Protein 3SI5 (pdb70)

B-factor: mean 24.77, std 11.62, range [2.0, 83.89]

Sequence (332 aa):
TGSQQKRAFEYEIRFYTGNDPLDVWDRYISWTEQNYPQGGKESNMSTLLERAVEALQGEKRYYSDPRFLNLWLKLGRLCNEPLDMYSYLHNQGIGVSLAQFYISWAEEYEARENFRRKADAIFQQEGIQQQKAEPLERLQSQHRQFQARVSRQTLGSQQKRRAFEYEIRFYTGNNDPLDVWDRYISWTEQNYPQGGKESNMSTLLERAVEALQGEKRYYSDPRFLNLWLKLGRLCNNEPLDMYSYLHNQGIGVSLAQFYISWAEEYEARENFRKADAIFQEGIQQKAEPLERLQSQHRQFQARVSRQSSENKIDFNDFIKRLKTGKIDFNDFIKRLKT

CATH classification: 1.25.40.430

Solvent-accessible surface area: 18734 Å² total; per-residue (Å²): 131,30,62,116,74,44,128,52,15,62,123,52,49,174,118,67,136,37,128,40,49,0,43,2,13,38,90,9,2,38,31,1,64,138,74,42,98,164,40,42,99,98,6,72,33,44,78,5,0,31,83,0,0,63,61,5,78,51,73,157,143,5,30,68,29,87,61,0,3,42,1,4,25,58,0,0,69,63,2,70,46,22,28,50,0,17,46,47,0,65,119,82,28,3,0,39,44,22,0,69,0,1,19,21,15,1,95,28,25,25,38,18,59,3,19,143,90,0,43,57,14,5,87,55,0,36,154,109,142,0,108,82,49,108,97,0,59,45,56,15,124,102,5,88,41,78,25,72,173,104,100,211,57,80,132,94,70,117,59,26,52,127,59,40,188,134,65,136,38,134,38,49,0,44,2,12,32,87,10,2,40,28,2,73,134,71,67,130,171,33,60,103,82,4,99,23,42,73,8,0,48,82,0,1,89,56,4,86,56,69,159,146,8,28,69,28,92,69,2,6,57,0,9,23,31,0,1,192,63,13,129,31,23,23,12,0,18,20,58,0,68,114,79,27,4,0,43,48,29,1,82,0,1,14,23,22,0,87,39,33,25,82,81,62,13,20,132,103,0,33,56,13,3,96,55,0,39,129,86,143,0,105,75,35,143,123,0,64,39,34,16,138,87,3,81,67,115,32,84,156,40,97,25,83,150,106,21,75,7,81,80,7,15,136,102,13,164,125,87,140,23,85,8,42,88,22,35,149,76,36,87,130

Radius of gyration: 24.95 Å; Cα contacts (8 Å, |Δi|>4): 321; chains: 4; bounding box: 70×51×62 Å

Nearest PDB structures (foldseek):
  3si5-assembly2_B  TM=9.681E-01  e=1.473E-19  Homo sapiens
  2wvi-assembly1_A  TM=9.471E-01  e=4.265E-18  Homo sapiens
  5lcw-assembly1_S  TM=9.228E-01  e=3.000E-17  Homo sapiens
  6tlj-assembly1_S  TM=9.282E-01  e=4.179E-16  Homo sapiens
  4aez-assembly1_C  TM=9.012E-01  e=5.215E-09  Schizosaccharomyces pombe

Structure (mmCIF, N/CA/C/O backbone):
data_3SI5
#
_entry.id   3SI5
#
_cell.length_a   124.398
_cell.length_b   40.143
_cell.length_c   75.391
_cell.angle_alpha   90.00
_cell.angle_beta   91.38
_cell.angle_gamma   90.00
#
_symmetry.space_group_name_H-M   'C 1 2 1'
#
loop_
_entity.id
_entity.type
_entity.pdbx_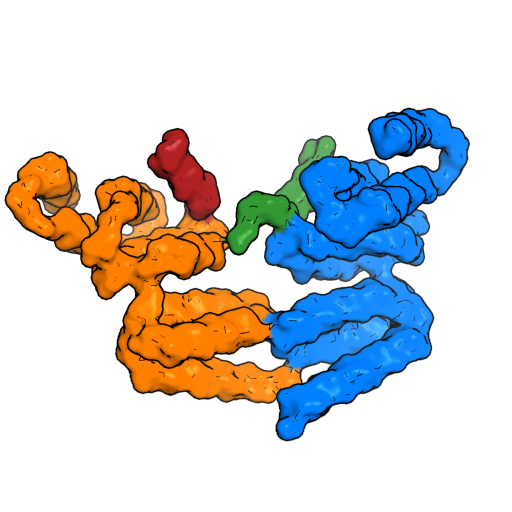description
1 polymer 'Mitotic checkpoint serine/threonine-protein kinase BUB1 beta'
2 polymer 'Protein CASC5'
3 water water
#
loop_
_atom_site.group_PDB
_atom_site.id
_atom_site.type_symbol
_atom_site.label_atom_id
_atom_site.label_alt_id
_atom_site.label_comp_id
_atom_site.label_asym_id
_atom_site.label_entity_id
_atom_site.label_seq_id
_atom_site.pdbx_PDB_ins_code
_atom_site.Cartn_x
_atom_site.Cartn_y
_atom_site.Cartn_z
_atom_site.occupancy
_atom_site.B_iso_or_equiv
_atom_site.auth_seq_id
_atom_site.auth_comp_id
_atom_site.auth_asym_id
_atom_site.auth_atom_id
_atom_site.pdbx_PDB_model_num
ATOM 1 N N . THR A 1 10 ? 6.603 -21.266 14.011 1.00 36.58 54 THR A N 1
ATOM 2 C CA . THR A 1 10 ? 6.305 -21.387 15.472 1.00 36.79 54 THR A CA 1
ATOM 3 C C . THR A 1 10 ? 6.883 -20.176 16.198 1.00 36.18 54 THR A C 1
ATOM 4 O O . THR A 1 10 ? 6.170 -19.498 16.959 1.00 36.26 54 THR A O 1
ATOM 8 N N . GLY A 1 11 ? 8.180 -19.928 15.973 1.00 35.51 55 GLY A N 1
ATOM 9 C CA . GLY A 1 11 ? 8.802 -18.632 16.256 1.00 33.83 55 GLY A CA 1
ATOM 10 C C . GLY A 1 11 ? 8.116 -17.611 15.358 1.00 32.46 55 GLY A C 1
ATOM 11 O O . GLY A 1 11 ? 7.612 -16.589 15.833 1.00 32.50 55 GLY A O 1
ATOM 12 N N . SER A 1 12 ? 8.104 -17.918 14.063 1.00 30.57 56 SER A N 1
ATOM 13 C CA . SER A 1 12 ? 7.416 -17.127 13.050 1.00 29.18 56 SER A CA 1
ATOM 14 C C . SER A 1 12 ? 5.967 -16.850 13.467 1.00 27.79 56 SER A C 1
ATOM 15 O O . SER A 1 12 ? 5.504 -15.721 13.375 1.00 26.69 56 SER A O 1
ATOM 17 N N . GLN A 1 13 ? 5.281 -17.884 13.953 1.00 26.92 57 GLN A N 1
ATOM 18 C CA . GLN A 1 13 ? 3.857 -17.799 14.289 1.00 26.79 57 GLN A CA 1
ATOM 19 C C . GLN A 1 13 ? 3.600 -16.913 15.509 1.00 25.43 57 GLN A C 1
ATOM 20 O O . GLN A 1 13 ? 2.663 -16.132 15.524 1.00 25.06 57 GLN A O 1
ATOM 26 N N . GLN A 1 14 ? 4.451 -17.032 16.516 1.00 24.31 58 GLN A N 1
ATOM 27 C CA . GLN A 1 14 ? 4.317 -16.214 17.700 1.00 24.07 58 GLN A CA 1
ATOM 28 C C . GLN A 1 14 ? 4.604 -14.749 17.382 1.00 22.16 58 GLN A C 1
ATOM 29 O O . GLN A 1 14 ? 3.896 -13.876 17.861 1.00 21.47 58 GLN A O 1
ATOM 35 N N . LYS A 1 15 ? 5.632 -14.485 16.580 1.00 20.76 59 LYS A N 1
ATOM 36 C CA . LYS A 1 15 ? 5.925 -13.112 16.192 1.00 19.52 59 LYS A CA 1
ATOM 37 C C . LYS A 1 15 ? 4.753 -12.495 15.447 1.00 18.72 59 LYS A C 1
ATOM 38 O O . LYS A 1 15 ? 4.368 -11.368 15.753 1.00 17.68 59 LYS A O 1
ATOM 44 N N . ARG A 1 16 ? 4.178 -13.240 14.491 1.00 17.22 60 ARG A N 1
ATOM 45 C CA . ARG A 1 16 ? 3.033 -12.750 13.743 1.00 16.52 60 ARG A CA 1
ATOM 46 C C . ARG A 1 16 ? 1.852 -12.439 14.672 1.00 16.12 60 ARG A C 1
ATOM 47 O O . ARG A 1 16 ? 1.157 -11.426 14.472 1.00 14.99 60 ARG A O 1
ATOM 55 N N . ALA A 1 17 ? 1.634 -13.311 15.666 1.00 15.24 61 ALA A N 1
ATOM 56 C CA . ALA A 1 17 ? 0.549 -13.146 16.645 1.00 15.51 61 ALA A CA 1
ATOM 57 C C . ALA A 1 17 ? 0.698 -11.851 17.436 1.00 15.12 61 ALA A C 1
ATOM 58 O O . ALA A 1 17 ? -0.266 -11.124 17.649 1.00 15.24 61 ALA A O 1
ATOM 60 N N . PHE A 1 18 ? 1.918 -11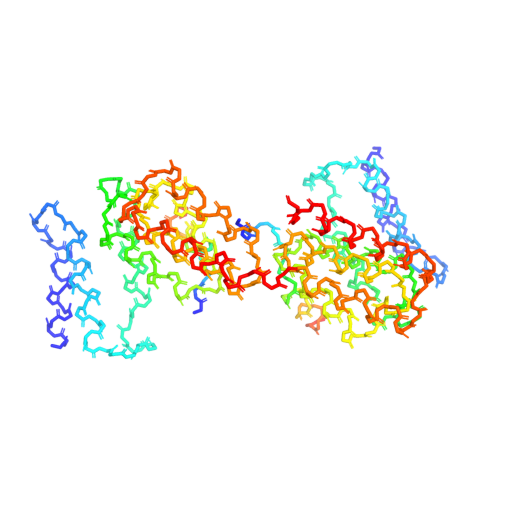.576 17.875 1.00 14.97 62 PHE A N 1
ATOM 61 C CA . PHE A 1 18 ? 2.225 -10.319 18.534 1.00 14.93 62 PHE A CA 1
ATOM 62 C C . PHE A 1 18 ? 1.991 -9.107 17.626 1.00 14.55 62 PHE A C 1
ATOM 63 O O . PHE A 1 18 ? 1.439 -8.073 18.070 1.00 14.52 62 PHE A O 1
ATOM 71 N N . GLU A 1 19 ? 2.398 -9.233 16.366 1.00 14.48 63 GLU A N 1
ATOM 72 C CA . GLU A 1 19 ? 2.248 -8.101 15.441 1.00 14.36 63 GLU A CA 1
ATOM 73 C C . GLU A 1 19 ? 0.788 -7.751 15.210 1.00 14.42 63 GLU A C 1
ATOM 74 O O . GLU A 1 19 ? 0.423 -6.574 15.203 1.00 14.38 63 GLU A O 1
ATOM 80 N N . TYR A 1 20 ? -0.029 -8.781 15.017 1.00 14.54 64 TYR A N 1
ATOM 81 C CA . TYR A 1 20 ? -1.484 -8.632 14.935 1.00 14.65 64 TYR A CA 1
ATOM 82 C C . TYR A 1 20 ? -2.077 -8.094 16.248 1.00 14.87 64 TYR A C 1
ATOM 83 O O . TYR A 1 20 ? -2.981 -7.259 16.219 1.00 14.82 64 TYR A O 1
ATOM 92 N N . GLU A 1 21 ? -1.571 -8.561 17.394 1.00 14.82 65 GLU A N 1
ATOM 93 C CA . GLU A 1 21 ? -2.078 -8.041 18.666 1.00 15.28 65 GLU A CA 1
ATOM 94 C C . GLU A 1 21 ? -1.808 -6.546 18.830 1.00 14.92 65 GLU A C 1
ATOM 95 O O . GLU A 1 21 ? -2.662 -5.814 19.309 1.00 14.96 65 GLU A O 1
ATOM 101 N N . ILE A 1 22 ? -0.632 -6.084 18.417 1.00 14.98 66 ILE A N 1
ATOM 102 C CA . ILE A 1 22 ? -0.351 -4.656 18.454 1.00 15.92 66 ILE A CA 1
ATOM 103 C C . ILE A 1 22 ? -1.465 -3.868 17.721 1.00 16.41 66 ILE A C 1
ATOM 104 O O . ILE A 1 22 ? -1.965 -2.861 18.235 1.00 15.85 66 ILE A O 1
ATOM 109 N N . ARG A 1 23 ? -1.864 -4.373 16.553 1.00 16.62 67 ARG A N 1
ATOM 110 C CA . ARG A 1 23 ? -2.893 -3.739 15.740 1.00 17.09 67 ARG A CA 1
ATOM 111 C C . ARG A 1 23 ? -4.309 -3.865 16.320 1.00 17.22 67 ARG A C 1
ATOM 112 O O . ARG A 1 23 ? -5.054 -2.891 16.365 1.00 16.78 67 ARG A O 1
ATOM 120 N N . PHE A 1 24 ? -4.681 -5.071 16.744 1.00 17.10 68 PHE A N 1
ATOM 121 C CA . PHE A 1 24 ? -6.072 -5.322 17.104 1.00 17.46 68 PHE A CA 1
ATOM 122 C C . PHE A 1 24 ? -6.395 -5.192 18.607 1.00 18.09 68 PHE A C 1
ATOM 123 O O . PHE A 1 24 ? -7.559 -5.289 18.996 1.00 18.00 68 PHE A O 1
ATOM 131 N N . TYR A 1 25 ? -5.377 -4.998 19.448 1.00 18.20 69 TYR A N 1
ATOM 132 C CA . TYR A 1 25 ? -5.586 -4.851 20.912 1.00 19.35 69 TYR A CA 1
ATOM 133 C C . TYR A 1 25 ? -6.792 -3.936 21.256 1.00 19.81 69 TYR A C 1
ATOM 134 O O . TYR A 1 25 ? -6.897 -2.831 20.739 1.00 19.71 69 TYR A O 1
ATOM 143 N N . THR A 1 26 ? -7.687 -4.417 22.121 1.00 20.93 70 THR A N 1
ATOM 144 C CA . THR A 1 26 ? -8.953 -3.741 22.435 1.00 22.39 70 THR A CA 1
ATOM 145 C C . THR A 1 26 ? -8.943 -3.140 23.850 1.00 22.96 70 THR A C 1
ATOM 146 O O . THR A 1 26 ? -9.851 -2.396 24.216 1.00 23.41 70 THR A O 1
ATOM 150 N N . GLY A 1 27 ? -7.919 -3.474 24.637 1.00 22.93 71 GLY A N 1
ATOM 151 C CA . GLY A 1 27 ? -7.795 -2.977 26.005 1.00 23.29 71 GLY A CA 1
ATOM 152 C C . GLY A 1 27 ? -7.284 -1.554 26.088 1.00 23.25 71 GLY A C 1
ATOM 153 O O . GLY A 1 27 ? -7.212 -0.858 25.085 1.00 23.04 71 GLY A O 1
ATOM 154 N N . ASN A 1 28 ? -6.891 -1.145 27.294 1.00 23.43 72 ASN A N 1
ATOM 155 C CA . ASN A 1 28 ? -6.519 0.228 27.582 1.00 23.39 72 ASN A CA 1
ATOM 156 C C . ASN A 1 28 ? -5.092 0.352 28.123 1.00 22.99 72 ASN A C 1
ATOM 157 O O . ASN A 1 28 ? -4.668 1.436 28.553 1.00 22.80 72 ASN A O 1
ATOM 162 N N . ASP A 1 29 ? -4.368 -0.770 28.094 1.00 21.94 73 ASP A N 1
ATOM 163 C CA . ASP A 1 29 ? -2.977 -0.845 28.544 1.00 20.25 73 ASP A CA 1
ATOM 164 C C . ASP A 1 29 ? -2.059 -1.378 27.409 1.00 18.67 73 ASP A C 1
ATOM 165 O O . ASP A 1 29 ? -1.555 -2.503 27.496 1.00 17.68 73 ASP A O 1
ATOM 170 N N . PRO A 1 30 ? -1.833 -0.577 26.345 1.00 17.73 74 PRO A N 1
ATOM 171 C CA . PRO A 1 30 ? -1.031 -1.109 25.214 1.00 18.07 74 PRO A CA 1
ATOM 172 C C . PRO A 1 30 ? 0.400 -1.554 25.576 1.00 17.11 74 PRO A C 1
ATOM 173 O O . PRO A 1 30 ? 0.980 -2.374 24.874 1.00 17.26 74 PRO A O 1
ATOM 177 N N . LEU A 1 31 ? 0.939 -1.035 26.676 1.00 16.37 75 LEU A N 1
ATOM 178 C CA . LEU A 1 31 ? 2.262 -1.427 27.157 1.00 15.73 75 LEU A CA 1
ATOM 179 C C . LEU A 1 31 ? 2.334 -2.930 27.425 1.00 15.74 75 LEU A C 1
ATOM 180 O O . LEU A 1 31 ? 3.388 -3.542 27.280 1.00 14.96 75 LEU A O 1
ATOM 185 N N . ASP A 1 32 ? 1.193 -3.520 27.779 1.00 15.50 76 ASP A N 1
ATOM 186 C CA . ASP A 1 32 ? 1.118 -4.938 28.054 1.00 15.61 76 ASP A CA 1
ATOM 187 C C . ASP A 1 32 ? 1.530 -5.764 26.848 1.00 15.15 76 ASP A C 1
ATOM 188 O O . ASP A 1 32 ? 2.318 -6.696 26.981 1.00 15.05 76 ASP A O 1
ATOM 193 N N . VAL A 1 33 ? 1.035 -5.391 25.669 1.00 15.01 77 VAL A N 1
ATOM 194 C CA . VAL A 1 33 ? 1.380 -6.112 24.422 1.00 14.87 77 VAL A CA 1
ATOM 195 C C . VAL A 1 33 ? 2.875 -6.054 24.130 1.00 15.48 77 VAL A C 1
ATOM 196 O O . VAL A 1 33 ? 3.517 -7.073 23.819 1.00 15.61 77 VAL A O 1
ATOM 200 N N . TRP A 1 34 ? 3.428 -4.850 24.230 1.00 15.90 78 TRP A N 1
ATOM 201 C CA . TRP A 1 34 ? 4.845 -4.628 23.980 1.00 15.87 78 TRP A CA 1
ATOM 202 C C . TRP A 1 34 ? 5.695 -5.368 25.025 1.00 15.95 78 TRP A C 1
ATOM 203 O O . TRP A 1 34 ? 6.677 -6.029 24.685 1.00 15.22 78 TRP A O 1
ATOM 214 N N . ASP A 1 35 ? 5.300 -5.239 26.287 1.00 16.23 79 ASP A N 1
ATOM 215 C CA . ASP A 1 35 ? 5.988 -5.890 27.393 1.00 17.53 79 ASP A CA 1
ATOM 216 C C . ASP A 1 35 ? 6.040 -7.421 27.232 1.00 17.78 79 ASP A C 1
ATOM 217 O O . ASP A 1 35 ? 7.086 -8.025 27.457 1.00 18.56 79 ASP A O 1
ATOM 222 N N . ARG A 1 36 ? 4.934 -8.037 26.810 1.00 18.21 80 ARG A N 1
ATOM 223 C CA . ARG A 1 36 ? 4.907 -9.483 26.559 1.00 18.80 80 ARG A CA 1
ATOM 224 C C . ARG A 1 36 ? 5.706 -9.893 25.315 1.00 18.78 80 ARG A C 1
ATOM 225 O O . ARG A 1 36 ? 6.318 -10.961 25.279 1.00 18.90 80 ARG A O 1
ATOM 233 N N . TYR A 1 37 ? 5.675 -9.039 24.293 1.00 17.67 81 TYR A N 1
ATOM 234 C CA . TYR A 1 37 ? 6.390 -9.256 23.053 1.00 17.34 81 TYR A CA 1
ATOM 235 C C . TYR A 1 37 ? 7.892 -9.154 23.345 1.00 17.62 81 TYR A C 1
ATOM 236 O O . TYR A 1 37 ? 8.673 -9.999 22.913 1.00 17.06 81 TYR A O 1
ATOM 245 N N . ILE A 1 38 ? 8.287 -8.151 24.127 1.00 18.31 82 ILE A N 1
ATOM 246 C CA . ILE A 1 38 ? 9.710 -8.000 24.466 1.00 19.37 82 ILE A CA 1
ATOM 247 C C . ILE A 1 38 ? 10.228 -9.168 25.306 1.00 20.43 82 ILE A C 1
ATOM 248 O O . ILE A 1 38 ? 11.333 -9.645 25.074 1.00 20.38 82 ILE A O 1
ATOM 253 N N . SER A 1 39 ? 9.431 -9.627 26.270 1.00 22.42 83 SER A N 1
ATOM 254 C CA . SER A 1 39 ? 9.881 -10.684 27.172 1.00 24.29 83 SER A CA 1
ATOM 255 C C . SER A 1 39 ? 9.866 -12.060 26.523 1.00 25.19 83 SER A C 1
ATOM 256 O O . SER A 1 39 ? 10.724 -12.891 26.836 1.00 26.19 83 SER A O 1
ATOM 259 N N . TRP A 1 40 ? 8.916 -12.300 25.615 1.00 25.46 84 TRP A N 1
ATOM 260 C CA . TRP A 1 40 ? 8.954 -13.491 24.763 1.00 25.69 84 TRP A CA 1
ATOM 261 C C . TRP A 1 40 ? 10.223 -13.486 23.912 1.00 26.50 84 TRP A C 1
ATOM 262 O O . TRP A 1 40 ? 10.842 -14.526 23.690 1.00 27.00 84 TRP A O 1
ATOM 273 N N . THR A 1 41 ? 10.595 -12.309 23.423 1.00 26.69 85 THR A N 1
ATOM 274 C CA . THR A 1 41 ? 11.759 -12.171 22.579 1.00 27.51 85 THR A CA 1
ATOM 275 C C . THR A 1 41 ? 13.065 -12.464 23.333 1.00 28.63 85 THR A C 1
ATOM 276 O O . THR A 1 41 ? 13.976 -13.076 22.788 1.00 28.12 85 THR A O 1
ATOM 280 N N . GLU A 1 42 ? 13.173 -12.030 24.579 1.00 30.77 86 GLU A N 1
ATOM 281 C CA . GLU A 1 42 ? 14.374 -12.369 25.338 1.00 33.08 86 GLU A CA 1
ATOM 282 C C . GLU A 1 42 ? 14.323 -13.814 25.847 1.00 34.15 86 GLU A C 1
ATOM 283 O O . GLU A 1 42 ? 15.350 -14.488 25.897 1.00 34.87 86 GLU A O 1
ATOM 289 N N . GLN A 1 43 ? 13.129 -14.310 26.172 1.00 35.16 87 GLN A N 1
ATOM 290 C CA . GLN A 1 43 ? 12.957 -15.734 26.489 1.00 36.20 87 GLN A CA 1
ATOM 291 C C . GLN A 1 43 ? 13.430 -16.620 25.330 1.00 36.43 87 GLN A C 1
ATOM 292 O O . GLN A 1 43 ? 14.058 -17.652 25.555 1.00 36.52 87 GLN A O 1
ATOM 298 N N . ASN A 1 44 ? 13.140 -16.205 24.095 1.00 36.03 88 ASN A N 1
ATOM 299 C CA . ASN A 1 44 ? 13.438 -17.023 22.921 1.00 35.87 88 ASN A CA 1
ATOM 300 C C . ASN A 1 44 ? 14.735 -16.705 22.194 1.00 36.00 88 ASN A C 1
ATOM 301 O O . ASN A 1 44 ? 15.175 -17.466 21.339 1.00 35.90 88 ASN A O 1
ATOM 306 N N . TYR A 1 45 ? 15.348 -15.580 22.526 1.00 36.24 89 TYR A N 1
ATOM 307 C CA . TYR A 1 45 ? 16.636 -15.228 21.940 1.00 37.17 89 TYR A CA 1
ATOM 308 C C . TYR A 1 45 ? 17.568 -14.758 23.059 1.00 37.99 89 TYR A C 1
ATOM 309 O O . TYR A 1 45 ? 18.008 -13.600 23.072 1.00 37.11 89 TYR A O 1
ATOM 318 N N . PRO A 1 46 ? 17.874 -15.680 23.999 1.00 39.21 90 PRO A N 1
ATOM 319 C CA . PRO A 1 46 ? 18.536 -15.396 25.274 1.00 39.86 90 PRO A CA 1
ATOM 320 C C . PRO A 1 46 ? 19.902 -14.732 25.140 1.00 40.29 90 PRO A C 1
ATOM 321 O O . PRO A 1 46 ? 20.323 -14.019 26.057 1.00 40.48 90 PRO A O 1
ATOM 325 N N . GLN A 1 47 ? 20.589 -14.986 24.027 1.00 40.74 91 GLN A N 1
ATOM 326 C CA . GLN A 1 47 ? 21.858 -14.336 23.721 1.00 41.27 91 GLN A CA 1
ATOM 327 C C . GLN A 1 47 ? 21.711 -13.468 22.489 1.00 41.06 91 GLN A C 1
ATOM 328 O O . GLN A 1 47 ? 22.645 -13.376 21.687 1.00 41.63 91 GLN A O 1
ATOM 334 N N . GLY A 1 48 ? 20.543 -12.845 22.332 1.00 40.60 92 GLY A N 1
ATOM 335 C CA . GLY A 1 48 ? 20.271 -11.988 21.182 1.00 40.31 92 GLY A CA 1
ATOM 336 C C . GLY A 1 48 ? 20.375 -12.707 19.848 1.00 40.41 92 GLY A C 1
ATOM 337 O O . GLY A 1 48 ? 20.063 -13.899 19.737 1.00 41.14 92 GLY A O 1
ATOM 338 N N . GLY A 1 49 ? 20.838 -11.977 18.840 1.00 40.14 93 GLY A N 1
ATOM 339 C CA . GLY A 1 49 ? 20.852 -12.446 17.452 1.00 39.93 93 GLY A CA 1
ATOM 340 C C . GLY A 1 49 ? 20.150 -11.427 16.568 1.00 39.21 93 GLY A C 1
ATOM 341 O O . GLY A 1 49 ? 19.326 -10.637 17.048 1.00 39.39 93 GLY A O 1
ATOM 342 N N . LYS A 1 50 ? 20.475 -11.432 15.280 1.00 38.66 94 LYS A N 1
ATOM 343 C CA . LYS A 1 50 ? 19.845 -10.520 14.325 1.00 37.37 94 LYS A CA 1
ATOM 344 C C . LYS A 1 50 ? 18.368 -10.879 14.141 1.00 36.44 94 LYS A C 1
ATOM 345 O O . LYS A 1 50 ? 17.524 -10.011 13.880 1.00 36.50 94 LYS A O 1
ATOM 347 N N . GLU A 1 51 ? 18.070 -12.167 14.308 1.00 35.14 95 GLU A N 1
ATOM 348 C CA . GLU A 1 51 ? 16.729 -12.722 14.156 1.00 33.31 95 GLU A CA 1
ATOM 349 C C . GLU A 1 51 ? 15.792 -12.404 15.334 1.00 31.19 95 GLU A C 1
ATOM 350 O O . GLU A 1 51 ? 14.576 -12.595 15.227 1.00 31.10 95 GLU A O 1
ATOM 356 N N . SER A 1 52 ? 16.352 -11.908 16.443 1.00 28.44 96 SER A N 1
ATOM 357 C CA . SER A 1 52 ? 15.555 -11.487 17.593 1.00 25.75 96 SER A CA 1
ATOM 358 C C . SER A 1 52 ? 14.707 -10.248 17.297 1.00 24.41 96 SER A C 1
ATOM 359 O O . SER A 1 52 ? 13.619 -10.088 17.863 1.00 24.56 96 SER A O 1
ATOM 362 N N . ASN A 1 53 ? 15.223 -9.377 16.432 1.00 22.62 97 ASN A N 1
ATOM 363 C CA . ASN A 1 53 ? 14.637 -8.053 16.164 1.00 21.86 97 ASN A CA 1
ATOM 364 C C . ASN A 1 53 ? 14.568 -7.119 17.376 1.00 20.66 97 ASN A C 1
ATOM 365 O O . ASN A 1 53 ? 13.859 -6.105 17.325 1.00 20.20 97 ASN A O 1
ATOM 370 N N . MET A 1 54 ? 15.312 -7.432 18.439 1.00 19.96 98 MET A N 1
ATOM 371 C CA . MET A 1 54 ? 15.189 -6.683 19.718 1.00 19.35 98 MET A CA 1
ATOM 372 C C . MET A 1 54 ? 15.322 -5.164 19.591 1.00 18.47 98 MET A C 1
ATOM 373 O O . MET A 1 54 ? 14.420 -4.450 19.976 1.00 17.25 98 MET A O 1
ATOM 378 N N . SER A 1 55 ? 16.439 -4.680 19.057 1.00 18.81 99 SER A N 1
ATOM 379 C CA . SER A 1 55 ? 16.697 -3.239 19.025 1.00 19.51 99 SER A CA 1
ATOM 380 C C . SER A 1 55 ? 15.609 -2.493 18.251 1.00 18.67 99 SER A C 1
ATOM 381 O O . SER A 1 55 ? 15.148 -1.458 18.677 1.00 18.44 99 SER A O 1
ATOM 384 N N . THR A 1 56 ? 15.171 -3.047 17.131 1.00 17.95 100 THR A N 1
ATOM 385 C CA . THR A 1 56 ? 14.057 -2.450 16.401 1.00 17.19 100 THR A CA 1
ATOM 386 C C . THR A 1 56 ? 12.714 -2.526 17.137 1.00 16.55 100 THR A C 1
ATOM 387 O O . THR A 1 56 ? 11.929 -1.574 17.073 1.00 15.98 100 THR A O 1
ATOM 391 N N . LEU A 1 57 ? 12.444 -3.653 17.809 1.00 16.13 101 LEU A N 1
ATOM 392 C CA . LEU A 1 57 ? 11.283 -3.781 18.698 1.00 15.45 101 LEU A CA 1
ATOM 393 C C . LEU A 1 57 ? 11.242 -2.746 19.792 1.00 15.42 101 LEU A C 1
ATOM 394 O O . LEU A 1 57 ? 10.181 -2.140 20.038 1.00 15.68 101 LEU A O 1
ATOM 399 N N . LEU A 1 58 ? 12.375 -2.566 20.475 1.00 14.19 102 LEU A N 1
ATOM 400 C CA . LEU A 1 58 ? 12.504 -1.504 21.478 1.00 13.94 102 LEU A CA 1
ATOM 401 C C . LEU A 1 58 ? 12.239 -0.110 20.899 1.00 14.12 102 LEU A C 1
ATOM 402 O O . LEU A 1 58 ? 11.496 0.684 21.482 1.00 14.03 102 LEU A O 1
ATOM 407 N N . GLU A 1 59 ? 12.839 0.186 19.751 1.00 14.48 103 GLU A N 1
ATOM 408 C CA . GLU A 1 59 ? 12.606 1.480 19.106 1.00 15.29 103 GLU A CA 1
ATOM 409 C C . GLU A 1 59 ? 11.123 1.660 18.797 1.00 14.37 103 GLU A C 1
ATOM 410 O O . GLU A 1 59 ? 10.555 2.727 19.054 1.00 14.13 103 GLU A O 1
ATOM 416 N N . ARG A 1 60 ? 10.486 0.600 18.316 1.00 14.04 104 ARG A N 1
ATOM 417 C CA . ARG A 1 60 ? 9.065 0.675 17.937 1.00 14.51 104 ARG A CA 1
ATOM 418 C C . ARG A 1 60 ? 8.173 0.867 19.134 1.00 14.55 104 ARG A C 1
ATOM 419 O O . ARG A 1 60 ? 7.190 1.597 19.060 1.00 15.55 104 ARG A O 1
ATOM 427 N N . ALA A 1 61 ? 8.528 0.216 20.240 1.00 14.99 105 ALA A N 1
ATOM 428 C CA . ALA A 1 61 ? 7.736 0.264 21.464 1.00 15.14 105 ALA A CA 1
ATOM 429 C C . ALA A 1 61 ? 7.779 1.680 22.046 1.00 15.73 105 ALA A C 1
ATOM 430 O O . ALA A 1 61 ? 6.759 2.249 22.423 1.00 14.84 105 ALA A O 1
ATOM 432 N N . VAL A 1 62 ? 8.983 2.237 22.112 1.00 16.57 106 VAL A N 1
ATOM 433 C CA . VAL A 1 62 ? 9.158 3.602 22.607 1.00 17.60 106 VAL A CA 1
ATOM 434 C C . VAL A 1 62 ? 8.419 4.569 21.704 1.00 17.95 106 VAL A C 1
ATOM 435 O O . VAL A 1 62 ? 7.700 5.454 22.172 1.00 18.72 106 VAL A O 1
ATOM 439 N N . GLU A 1 63 ? 8.582 4.382 20.405 1.00 18.93 107 GLU A N 1
ATOM 440 C CA . GLU A 1 63 ? 7.958 5.274 19.445 1.00 20.31 107 GLU A CA 1
ATOM 441 C C . GLU A 1 63 ? 6.442 5.279 19.616 1.00 20.74 107 GLU A C 1
ATOM 442 O O . GLU A 1 63 ? 5.809 6.333 19.510 1.00 21.46 107 GLU A O 1
ATOM 448 N N . ALA A 1 64 ? 5.852 4.107 19.871 1.00 20.77 108 ALA A N 1
ATOM 449 C CA . ALA A 1 64 ? 4.384 4.027 20.030 1.00 20.67 108 ALA A CA 1
ATOM 450 C C . ALA A 1 64 ? 3.886 4.656 21.344 1.00 20.89 108 ALA A C 1
ATOM 451 O O . ALA A 1 64 ? 2.824 5.277 21.381 1.00 20.90 108 ALA A O 1
ATOM 453 N N . LEU A 1 65 ? 4.648 4.474 22.418 1.00 21.13 109 LEU A N 1
ATOM 454 C CA . LEU A 1 65 ? 4.224 4.928 23.759 1.00 21.50 109 LEU A CA 1
ATOM 455 C C . LEU A 1 65 ? 4.862 6.228 24.249 1.00 22.26 109 LEU A C 1
ATOM 456 O O . LEU A 1 65 ? 4.556 6.672 25.354 1.00 21.94 109 LEU A O 1
ATOM 461 N N . GLN A 1 66 ? 5.729 6.829 23.428 1.00 23.24 110 GLN A N 1
ATOM 462 C CA . GLN A 1 66 ? 6.415 8.097 23.752 1.00 24.96 110 GLN A CA 1
ATOM 463 C C . GLN A 1 66 ? 5.443 9.176 24.259 1.00 25.95 110 GLN A C 1
ATOM 464 O O . GLN A 1 66 ? 4.371 9.380 23.679 1.00 26.39 110 GLN A O 1
ATOM 470 N N . GLY A 1 67 ? 5.827 9.861 25.331 1.00 26.40 111 GLY A N 1
ATOM 471 C CA . GLY A 1 67 ? 5.006 10.938 25.888 1.00 27.97 111 GLY A CA 1
ATOM 472 C C . GLY A 1 67 ? 3.745 10.493 26.617 1.00 28.55 111 GLY A C 1
ATOM 473 O O . GLY A 1 67 ? 2.949 11.324 27.001 1.00 29.12 111 GLY A O 1
ATOM 474 N N . GLU A 1 68 ? 3.564 9.188 26.812 1.00 28.73 112 GLU A N 1
ATOM 475 C CA . GLU A 1 68 ? 2.433 8.677 27.592 1.00 29.43 112 GLU A CA 1
ATOM 476 C C . GLU A 1 68 ? 2.762 8.712 29.084 1.00 29.05 112 GLU A C 1
ATOM 477 O O . GLU A 1 68 ? 3.246 7.728 29.633 1.00 28.43 112 GLU A O 1
ATOM 483 N N . LYS A 1 69 ? 2.466 9.843 29.730 1.00 29.38 113 LYS A N 1
ATOM 484 C CA . LYS A 1 69 ? 2.939 10.132 31.095 1.00 29.53 113 LYS A CA 1
ATOM 485 C C . LYS A 1 69 ? 2.336 9.231 32.158 1.00 28.84 113 LYS A C 1
ATOM 486 O O . LYS A 1 69 ? 2.938 9.024 33.205 1.00 28.56 113 LYS A O 1
ATOM 492 N N . ARG A 1 70 ? 1.156 8.680 31.866 1.00 28.42 114 ARG A N 1
ATOM 493 C CA . ARG A 1 70 ? 0.540 7.632 32.679 1.00 27.62 114 ARG A CA 1
ATOM 494 C C . ARG A 1 70 ? 1.511 6.479 32.906 1.00 26.36 114 ARG A C 1
ATOM 495 O O . ARG A 1 70 ? 1.378 5.742 33.873 1.00 26.22 114 ARG A O 1
ATOM 503 N N . TYR A 1 71 ? 2.465 6.312 31.992 1.00 24.92 115 TYR A N 1
ATOM 504 C CA . TYR A 1 71 ? 3.457 5.232 32.087 1.00 24.00 115 TYR A CA 1
ATOM 505 C C . TYR A 1 71 ? 4.807 5.643 32.692 1.00 23.41 115 TYR A C 1
ATOM 506 O O . TYR A 1 71 ? 5.671 4.800 32.899 1.00 22.74 115 TYR A O 1
ATOM 515 N N . TYR A 1 72 ? 4.992 6.930 32.978 1.00 23.65 116 TYR A N 1
ATOM 516 C CA . TYR A 1 72 ? 6.319 7.431 33.407 1.00 23.32 116 TYR A CA 1
ATOM 517 C C . TYR A 1 72 ? 6.844 6.774 34.688 1.00 22.84 116 TYR A C 1
ATOM 518 O O . TYR A 1 72 ? 8.055 6.729 34.931 1.00 22.97 116 TYR A O 1
ATOM 527 N N . SER A 1 73 ? 5.926 6.234 35.473 1.00 22.51 117 SER A N 1
ATOM 528 C CA . SER A 1 73 ? 6.260 5.505 36.679 1.00 22.74 117 SER A CA 1
ATOM 529 C C . SER A 1 73 ? 6.024 3.994 36.581 1.00 21.97 117 SER A C 1
ATOM 530 O O . SER A 1 73 ? 6.083 3.286 37.583 1.00 22.31 117 SER A O 1
ATOM 533 N N . ASP A 1 74 ? 5.754 3.495 35.384 1.00 21.19 118 ASP A N 1
ATOM 534 C CA . ASP A 1 74 ? 5.519 2.065 35.209 1.00 20.77 118 ASP A CA 1
ATOM 535 C C . ASP A 1 74 ? 6.858 1.367 34.971 1.00 19.53 118 ASP A C 1
ATOM 536 O O . ASP A 1 74 ? 7.599 1.757 34.070 1.00 19.35 118 ASP A O 1
ATOM 541 N N . PRO A 1 75 ? 7.179 0.327 35.771 1.00 19.63 119 PRO A N 1
ATOM 542 C CA . PRO A 1 75 ? 8.453 -0.390 35.556 1.00 18.85 119 PRO A CA 1
ATOM 543 C C . PRO A 1 75 ? 8.611 -1.106 34.197 1.00 18.35 119 PRO A C 1
ATOM 544 O O . PRO A 1 75 ? 9.742 -1.367 33.789 1.00 17.96 119 PRO A O 1
ATOM 548 N N . ARG A 1 76 ? 7.514 -1.413 33.501 1.00 18.24 120 ARG A N 1
ATOM 549 C CA . ARG A 1 76 ? 7.604 -2.038 32.168 1.00 17.75 120 ARG A CA 1
ATOM 550 C C . ARG A 1 76 ? 8.024 -1.001 31.139 1.00 18.19 120 ARG A C 1
ATOM 551 O O . ARG A 1 76 ? 8.689 -1.316 30.146 1.00 18.32 120 ARG A O 1
ATOM 559 N N . PHE A 1 77 ? 7.646 0.249 31.392 1.00 17.93 121 PHE A N 1
ATOM 560 C CA . PHE A 1 77 ? 8.035 1.361 30.540 1.00 17.62 121 PHE A CA 1
ATOM 561 C C . PHE A 1 77 ? 9.528 1.618 30.701 1.00 18.09 121 PHE A C 1
ATOM 562 O O . PHE A 1 77 ? 10.282 1.680 29.707 1.00 18.09 121 PHE A O 1
ATOM 570 N N . LEU A 1 78 ? 9.947 1.758 31.962 1.00 18.19 122 LEU A N 1
ATOM 571 C CA . LEU A 1 78 ? 11.345 1.964 32.324 1.00 17.82 122 LEU A CA 1
ATOM 572 C C . LEU A 1 78 ? 12.184 0.899 31.640 1.00 17.87 122 LEU A C 1
ATOM 573 O O . LEU A 1 78 ? 13.171 1.196 30.991 1.00 17.37 122 LEU A O 1
ATOM 578 N N . ASN A 1 79 ? 11.763 -0.349 31.818 1.00 18.77 123 ASN A N 1
ATOM 579 C CA . ASN A 1 79 ? 12.367 -1.485 31.181 1.00 19.37 123 ASN A CA 1
ATOM 580 C C . ASN A 1 79 ? 12.653 -1.304 29.681 1.00 19.57 123 ASN A C 1
ATOM 581 O O . ASN A 1 79 ? 13.755 -1.591 29.232 1.00 20.31 123 ASN A O 1
ATOM 586 N N . LEU A 1 80 ? 11.681 -0.827 28.904 1.00 19.61 124 LEU A N 1
ATOM 587 C CA . LEU A 1 80 ? 11.922 -0.592 27.476 1.00 19.38 124 LEU A CA 1
ATOM 588 C C . LEU A 1 80 ? 13.128 0.312 27.243 1.00 19.25 124 LEU A C 1
ATOM 589 O O . LEU A 1 80 ? 13.995 0.006 26.417 1.00 18.81 124 LEU A O 1
ATOM 594 N N . TRP A 1 81 ? 13.161 1.427 27.977 1.00 18.62 125 TRP A N 1
ATOM 595 C CA . TRP A 1 81 ? 14.239 2.384 27.886 1.00 18.42 125 TRP A CA 1
ATOM 596 C C . TRP A 1 81 ? 15.584 1.807 28.326 1.00 18.21 125 TRP A C 1
ATOM 597 O O . TRP A 1 81 ? 16.590 2.070 27.679 1.00 17.47 125 TRP A O 1
ATOM 608 N N . LEU A 1 82 ? 15.589 1.022 29.411 1.00 17.73 126 LEU A N 1
ATOM 609 C CA . LEU A 1 82 ? 16.826 0.465 29.946 1.00 17.54 126 LEU A CA 1
ATOM 610 C C . LEU A 1 82 ? 17.401 -0.529 28.953 1.00 17.89 126 LEU A C 1
ATOM 611 O O . LEU A 1 82 ? 18.597 -0.479 28.626 1.00 16.60 126 LEU A O 1
ATOM 616 N N . LYS A 1 83 ? 16.525 -1.399 28.446 1.00 18.28 127 LYS A N 1
ATOM 617 C CA . LYS A 1 83 ? 16.914 -2.337 27.415 1.00 19.08 127 LYS A CA 1
ATOM 618 C C . LYS A 1 83 ? 17.427 -1.593 26.178 1.00 18.79 127 LYS A C 1
ATOM 619 O O . LYS A 1 83 ? 18.445 -1.952 25.615 1.00 18.72 127 LYS A O 1
ATOM 625 N N . LEU A 1 84 ? 16.734 -0.539 25.767 1.00 19.52 128 LEU A N 1
ATOM 626 C CA . LEU A 1 84 ? 17.179 0.242 24.618 1.00 20.43 128 LEU A CA 1
ATOM 627 C C . LEU A 1 84 ? 18.564 0.859 24.889 1.00 20.85 128 LEU A C 1
ATOM 628 O O . LEU A 1 84 ? 19.450 0.822 24.024 1.00 20.91 128 LEU A O 1
ATOM 633 N N . GLY A 1 85 ? 18.745 1.406 26.092 1.00 20.98 129 GLY A N 1
ATOM 634 C CA . GLY A 1 85 ? 19.972 2.113 26.459 1.00 21.67 129 GLY A CA 1
ATOM 635 C C . GLY A 1 85 ? 21.218 1.253 26.341 1.00 22.37 129 GLY A C 1
ATOM 636 O O . GLY A 1 85 ? 22.263 1.718 25.863 1.00 22.16 129 GLY A O 1
ATOM 637 N N . ARG A 1 86 ? 21.102 -0.003 26.767 1.00 22.64 130 ARG A N 1
ATOM 638 C CA . ARG A 1 86 ? 22.182 -0.977 26.659 1.00 23.32 130 ARG A CA 1
ATOM 639 C C . ARG A 1 86 ? 22.613 -1.273 25.215 1.00 23.92 130 ARG A C 1
ATOM 640 O O . ARG A 1 86 ? 23.653 -1.911 24.995 1.00 24.28 130 ARG A O 1
ATOM 642 N N . LEU A 1 87 ? 21.816 -0.838 24.235 1.00 23.99 131 LEU A N 1
ATOM 643 C CA . LEU A 1 87 ? 22.136 -1.060 22.807 1.00 24.18 131 LEU A CA 1
ATOM 644 C C . LEU A 1 87 ? 22.585 0.224 22.141 1.00 23.81 131 LEU A C 1
ATOM 645 O O . LEU A 1 87 ? 22.758 0.278 20.928 1.00 24.58 131 LEU A O 1
ATOM 650 N N . CYS A 1 88 ? 22.796 1.256 22.947 1.00 23.19 132 CYS A N 1
ATOM 651 C CA . CYS A 1 88 ? 23.276 2.529 22.440 1.00 22.52 132 CYS A CA 1
ATOM 652 C C . CYS A 1 88 ? 24.767 2.653 22.636 1.00 21.96 132 CYS A C 1
ATOM 653 O O . CYS A 1 88 ? 25.322 2.097 23.568 1.00 21.29 132 CYS A O 1
ATOM 656 N N . ASN A 1 89 ? 25.384 3.428 21.756 1.00 21.72 133 ASN A N 1
ATOM 657 C CA . ASN A 1 89 ? 26.787 3.719 21.808 1.00 22.01 133 ASN A CA 1
ATOM 658 C C . ASN A 1 89 ? 27.166 4.411 23.129 1.00 21.64 133 ASN A C 1
ATOM 659 O O . ASN A 1 89 ? 28.239 4.189 23.683 1.00 21.51 133 ASN A O 1
ATOM 664 N N . GLU A 1 90 ? 26.274 5.257 23.628 1.00 20.58 134 GLU A N 1
ATOM 665 C CA . GLU A 1 90 ? 26.519 5.977 24.861 1.00 20.12 134 GLU A CA 1
ATOM 666 C C . GLU A 1 90 ? 25.260 5.870 25.716 1.00 19.26 134 GLU A C 1
ATOM 667 O O . GLU A 1 90 ? 24.374 6.726 25.623 1.00 18.99 134 GLU A O 1
ATOM 673 N N . PRO A 1 91 ? 25.170 4.801 26.537 1.00 18.95 135 PRO A N 1
ATOM 674 C CA . PRO A 1 91 ? 24.043 4.609 27.463 1.00 18.00 135 PRO A CA 1
ATOM 675 C C . PRO A 1 91 ? 23.753 5.801 28.399 1.00 17.89 135 PRO A C 1
ATOM 676 O O . PRO A 1 91 ? 22.595 6.002 28.770 1.00 17.64 135 PRO A O 1
ATOM 680 N N . LEU A 1 92 ? 24.769 6.589 28.761 1.00 17.18 136 LEU A N 1
ATOM 681 C CA . LEU A 1 92 ? 24.529 7.790 29.576 1.00 16.41 136 LEU A CA 1
ATOM 682 C C . LEU A 1 92 ? 23.543 8.776 28.938 1.00 16.33 136 LEU A C 1
ATOM 683 O O . LEU A 1 92 ? 22.772 9.405 29.637 1.00 15.77 136 LEU A O 1
ATOM 688 N N . ASP A 1 93 ? 23.546 8.884 27.615 1.00 16.30 137 ASP A N 1
ATOM 689 C CA . ASP A 1 93 ? 22.570 9.747 26.926 1.00 16.84 137 ASP A CA 1
ATOM 690 C C . ASP A 1 93 ? 21.131 9.354 27.268 1.00 16.23 137 ASP A C 1
ATOM 691 O O . ASP A 1 93 ? 20.268 10.226 27.441 1.00 15.82 137 ASP A O 1
ATOM 696 N N . MET A 1 94 ? 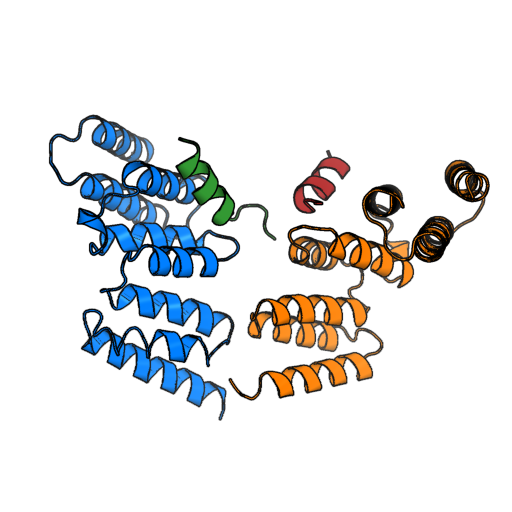20.878 8.050 27.354 1.00 15.38 138 MET A N 1
ATOM 697 C CA . MET A 1 94 ? 19.538 7.548 27.700 1.00 15.33 138 MET A CA 1
ATOM 698 C C . MET A 1 94 ? 19.178 7.817 29.165 1.00 15.96 138 MET A C 1
ATOM 699 O O . MET A 1 94 ? 18.081 8.309 29.455 1.00 16.21 138 MET A O 1
ATOM 704 N N . TYR A 1 95 ? 20.095 7.514 30.090 1.00 16.62 139 TYR A N 1
ATOM 705 C CA . TYR A 1 95 ? 19.849 7.798 31.521 1.00 16.52 139 TYR A CA 1
ATOM 706 C C . TYR A 1 95 ? 19.514 9.262 31.786 1.00 16.78 139 TYR A C 1
ATOM 707 O O . TYR A 1 95 ? 18.550 9.563 32.520 1.00 15.84 139 TYR A O 1
ATOM 716 N N . SER A 1 96 ? 20.290 10.163 31.177 1.00 17.03 140 SER A N 1
ATOM 717 C CA . SER A 1 96 ? 20.086 11.600 31.371 1.00 17.97 140 SER A CA 1
ATOM 718 C C . SER A 1 96 ? 18.797 12.064 30.752 1.00 17.44 140 SER A C 1
ATOM 719 O O . SER A 1 96 ? 18.165 12.995 31.254 1.00 17.32 140 SER A O 1
ATOM 722 N N . TYR A 1 97 ? 18.429 11.426 29.644 1.00 17.67 141 TYR A N 1
ATOM 723 C CA . TYR A 1 97 ? 17.167 11.705 28.979 1.00 17.49 141 TYR A CA 1
ATOM 724 C C . TYR A 1 97 ? 15.984 11.392 29.892 1.00 17.00 141 TYR A C 1
ATOM 725 O O . TYR A 1 97 ? 15.157 12.270 30.163 1.00 17.66 141 TYR A O 1
ATOM 734 N N . LEU A 1 98 ? 15.929 10.161 30.397 1.00 16.83 142 LEU A N 1
ATOM 735 C CA . LEU A 1 98 ? 14.900 9.745 31.348 1.00 16.82 142 LEU A CA 1
ATOM 736 C C . LEU A 1 98 ? 14.837 10.714 32.523 1.00 17.57 142 LEU A C 1
ATOM 737 O O . LEU A 1 98 ? 13.751 11.137 32.945 1.00 18.02 142 LEU A O 1
ATOM 742 N N . HIS A 1 99 ? 16.009 11.053 33.041 1.00 17.05 143 HIS A N 1
ATOM 743 C CA . HIS A 1 99 ? 16.141 11.998 34.136 1.00 18.79 143 HIS A CA 1
ATOM 744 C C . HIS A 1 99 ? 15.537 13.366 33.791 1.00 18.86 143 HIS A C 1
ATOM 745 O O . HIS A 1 99 ? 14.755 13.878 34.579 1.00 18.95 143 HIS A O 1
ATOM 752 N N . ASN A 1 100 ? 15.880 13.931 32.628 1.00 19.39 144 ASN A N 1
ATOM 753 C CA . ASN A 1 100 ? 15.290 15.225 32.170 1.00 20.49 144 ASN A CA 1
ATOM 754 C C . ASN A 1 100 ? 13.769 15.157 32.020 1.00 20.85 144 ASN A C 1
ATOM 755 O O . ASN A 1 100 ? 13.047 16.092 32.389 1.00 22.12 144 ASN A O 1
ATOM 760 N N . GLN A 1 101 ? 13.283 14.035 31.491 1.00 20.52 145 GLN A N 1
ATOM 761 C CA . GLN A 1 101 ? 11.857 13.856 31.205 1.00 20.81 145 GLN A CA 1
ATOM 762 C C . GLN A 1 101 ? 11.038 13.404 32.398 1.00 20.29 145 GLN A C 1
ATOM 763 O O . GLN A 1 101 ? 9.811 13.363 32.322 1.00 21.06 145 GLN A O 1
ATOM 769 N N . GLY A 1 102 ? 11.702 13.040 33.490 1.00 19.58 146 GLY A N 1
ATOM 770 C CA . GLY A 1 102 ? 11.003 12.429 34.624 1.00 19.00 146 GLY A CA 1
ATOM 771 C C . GLY A 1 102 ? 10.498 11.003 34.408 1.00 18.40 146 GLY A C 1
ATOM 772 O O . GLY A 1 102 ? 9.503 10.609 35.005 1.00 19.10 146 GLY A O 1
ATOM 773 N N . ILE A 1 103 ? 11.156 10.226 33.556 1.00 17.54 147 ILE A N 1
ATOM 774 C CA . ILE A 1 103 ? 10.763 8.815 33.362 1.00 17.06 147 ILE A CA 1
ATOM 775 C C . ILE A 1 103 ? 11.502 7.918 34.347 1.00 17.04 147 ILE A C 1
ATOM 776 O O . ILE A 1 103 ? 12.729 7.894 34.372 1.00 16.61 147 ILE A O 1
ATOM 781 N N . GLY A 1 104 ? 10.760 7.190 35.181 1.00 16.85 148 GLY A N 1
ATOM 782 C CA . GLY A 1 104 ? 11.406 6.223 36.077 1.00 16.20 148 GLY A CA 1
ATOM 783 C C . GLY A 1 104 ? 12.091 6.815 37.299 1.00 15.59 148 GLY A C 1
ATOM 784 O O . GLY A 1 104 ? 12.678 6.076 38.080 1.00 15.79 148 GLY A O 1
ATOM 785 N N . VAL A 1 105 ? 11.984 8.132 37.487 1.00 15.90 149 VAL A N 1
ATOM 786 C CA . VAL A 1 105 ? 12.686 8.847 38.569 1.00 16.02 149 VAL A CA 1
ATOM 787 C C . VAL A 1 105 ? 12.180 8.540 39.980 1.00 16.28 149 VAL A C 1
ATOM 788 O O . VAL A 1 105 ? 12.849 8.882 40.963 1.00 16.93 149 VAL A O 1
ATOM 792 N N . SER A 1 106 ? 11.005 7.906 40.084 1.00 16.10 150 SER A N 1
ATOM 793 C CA . SER A 1 106 ? 10.488 7.407 41.374 1.00 16.07 150 SER A CA 1
ATOM 794 C C . SER A 1 106 ? 10.807 5.917 41.603 1.00 15.63 150 SER A C 1
ATOM 795 O O . SER A 1 106 ? 10.426 5.351 42.639 1.00 15.41 150 SER A O 1
ATOM 798 N N . LEU A 1 107 ? 11.506 5.292 40.643 1.00 15.03 151 LEU A N 1
ATOM 799 C CA . LEU A 1 107 ? 11.902 3.869 40.769 1.00 14.89 151 LEU A CA 1
ATOM 800 C C . LEU A 1 107 ? 13.380 3.660 41.106 1.00 14.80 151 LEU A C 1
ATOM 801 O O . LEU A 1 107 ? 14.259 4.222 40.460 1.00 14.55 151 LEU A O 1
ATOM 806 N N . ALA A 1 108 ? 13.631 2.848 42.134 1.00 15.19 152 ALA A N 1
ATOM 807 C CA . ALA A 1 108 ? 14.977 2.460 42.560 1.00 15.25 152 ALA A CA 1
ATOM 808 C C . ALA A 1 108 ? 15.786 1.862 41.413 1.00 14.90 152 ALA A C 1
ATOM 809 O O . ALA A 1 108 ? 16.979 2.125 41.275 1.00 14.34 152 ALA A O 1
ATOM 811 N N . GLN A 1 109 ? 15.117 1.053 40.597 1.00 15.35 153 GLN A N 1
ATOM 812 C CA . GLN A 1 109 ? 15.758 0.380 39.471 1.00 16.05 153 GLN A CA 1
ATOM 813 C C . GLN A 1 109 ? 16.437 1.358 38.509 1.00 15.10 153 GLN A C 1
ATOM 814 O O . GLN A 1 109 ? 17.521 1.081 38.007 1.00 14.66 153 GLN A O 1
ATOM 820 N N . PHE A 1 110 ? 15.808 2.509 38.284 1.00 14.47 154 PHE A N 1
ATOM 821 C CA . PHE A 1 110 ? 16.402 3.532 37.436 1.00 14.21 154 PHE A CA 1
ATOM 822 C C . PHE A 1 110 ? 17.776 3.910 37.974 1.00 14.09 154 PHE A C 1
ATOM 823 O O . PHE A 1 110 ? 18.756 3.880 37.241 1.00 14.01 154 PHE A O 1
ATOM 831 N N . TYR A 1 111 ? 17.838 4.247 39.265 1.00 14.15 155 TYR A N 1
ATOM 832 C CA . TYR A 1 111 ? 19.079 4.704 39.881 1.00 14.12 155 TYR A CA 1
ATOM 833 C C . TYR A 1 111 ? 20.110 3.607 39.945 1.00 14.06 155 TYR A C 1
ATOM 834 O O . TYR A 1 111 ? 21.289 3.866 39.727 1.00 14.02 155 TYR A O 1
ATOM 843 N N . ILE A 1 112 ? 19.649 2.375 40.193 1.00 14.10 156 ILE A N 1
ATOM 844 C CA . ILE A 1 112 ? 20.538 1.217 40.264 1.00 14.09 156 ILE A CA 1
ATOM 845 C C . ILE A 1 112 ? 21.229 0.990 38.917 1.00 14.03 156 ILE A C 1
ATOM 846 O O . ILE A 1 112 ? 22.456 0.893 38.861 1.00 14.03 156 ILE A O 1
ATOM 851 N N . SER A 1 113 ? 20.451 0.945 37.838 1.00 14.01 157 SER A N 1
ATOM 852 C CA . SER A 1 113 ? 21.025 0.762 36.505 1.00 13.98 157 SER A CA 1
ATOM 853 C C . SER A 1 113 ? 21.886 1.941 36.105 1.00 13.96 157 SER A C 1
ATOM 854 O O . SER A 1 113 ? 22.907 1.744 35.483 1.00 13.99 157 SER A O 1
ATOM 857 N N . TRP A 1 114 ? 21.448 3.154 36.439 1.00 13.95 158 TRP A N 1
ATOM 858 C CA . TRP A 1 114 ? 22.218 4.346 36.118 1.00 13.98 158 TRP A CA 1
ATOM 859 C C . TRP A 1 114 ? 23.551 4.283 36.848 1.00 14.01 158 TRP A C 1
ATOM 860 O O . TRP A 1 114 ? 24.610 4.403 36.232 1.00 14.06 158 TRP A O 1
ATOM 871 N N . ALA A 1 115 ? 23.494 4.038 38.151 1.00 14.00 159 ALA A N 1
ATOM 872 C CA . ALA A 1 115 ? 24.700 3.902 38.958 1.00 14.03 159 ALA A CA 1
ATOM 873 C C . ALA A 1 115 ? 25.583 2.765 38.439 1.00 14.07 159 ALA A C 1
ATOM 874 O O . ALA A 1 115 ? 26.808 2.869 38.493 1.00 14.13 159 ALA A O 1
ATOM 876 N N . GLU A 1 116 ? 24.978 1.698 37.916 1.00 14.07 160 GLU A N 1
ATOM 877 C CA . GLU A 1 116 ? 25.770 0.549 37.441 1.00 15.29 160 GLU A CA 1
ATOM 878 C C . GLU A 1 116 ? 26.604 0.860 36.205 1.00 14.83 160 GLU A C 1
ATOM 879 O O . GLU A 1 116 ? 27.723 0.371 36.061 1.00 15.07 160 GLU A O 1
ATOM 885 N N . GLU A 1 117 ? 26.042 1.657 35.313 1.00 14.66 161 GLU A N 1
ATOM 886 C CA . GLU A 1 117 ? 26.749 2.133 34.130 1.00 15.23 161 GLU A CA 1
ATOM 887 C C . GLU A 1 117 ? 28.014 2.948 34.495 1.00 14.75 161 GLU A C 1
ATOM 888 O O . GLU A 1 117 ? 29.083 2.767 33.885 1.00 14.78 161 GLU A O 1
ATOM 894 N N . TYR A 1 118 ? 27.893 3.835 35.482 1.00 14.33 162 TYR A N 1
ATOM 895 C CA . TYR A 1 118 ? 29.049 4.607 35.979 1.00 14.42 162 TYR A CA 1
ATOM 896 C C . TYR A 1 118 ? 30.084 3.699 36.661 1.00 14.49 162 TYR A C 1
ATOM 897 O O . TYR A 1 118 ? 31.297 3.918 36.526 1.00 14.64 162 TYR A O 1
ATOM 906 N N . GLU A 1 119 ? 29.592 2.714 37.425 1.00 14.40 163 GLU A N 1
ATOM 907 C CA . GLU A 1 119 ? 30.449 1.764 38.131 1.00 14.49 163 GLU A CA 1
ATOM 908 C C . GLU A 1 119 ? 31.239 0.915 37.141 1.00 14.68 163 GLU A C 1
ATOM 909 O O . GLU A 1 119 ? 32.410 0.672 37.363 1.00 14.84 163 GLU A O 1
ATOM 915 N N . ALA A 1 120 ? 30.592 0.488 36.050 1.00 14.79 164 ALA A N 1
ATOM 916 C CA . ALA A 1 120 ? 31.226 -0.285 34.976 1.00 15.58 164 ALA A CA 1
ATOM 917 C C . ALA A 1 120 ? 32.369 0.456 34.251 1.00 16.53 164 ALA A C 1
ATOM 918 O O . ALA A 1 120 ? 33.230 -0.184 33.632 1.00 16.84 164 ALA A O 1
ATOM 920 N N . ARG A 1 121 ? 32.335 1.793 34.284 1.00 15.90 165 ARG A N 1
ATOM 921 C CA . ARG A 1 121 ? 33.387 2.633 33.696 1.00 16.00 165 ARG A CA 1
ATOM 922 C C . ARG A 1 121 ? 34.404 2.999 34.772 1.00 15.76 165 ARG A C 1
ATOM 923 O O . ARG A 1 121 ? 35.346 3.715 34.510 1.00 15.66 165 ARG A O 1
ATOM 931 N N . GLU A 1 122 ? 34.179 2.501 35.986 1.00 15.91 166 GLU A N 1
ATOM 932 C CA . GLU A 1 122 ? 34.971 2.849 37.183 1.00 16.41 166 GLU A CA 1
ATOM 933 C C . GLU A 1 122 ? 34.878 4.336 37.573 1.00 16.58 166 GLU A C 1
ATOM 934 O O . GLU A 1 122 ? 35.813 4.916 38.142 1.00 16.87 166 GLU A O 1
ATOM 940 N N . ASN A 1 123 ? 33.735 4.944 37.273 1.00 16.14 167 ASN A N 1
ATOM 941 C CA . ASN A 1 123 ? 33.481 6.302 37.722 1.00 16.49 167 ASN A CA 1
ATOM 942 C C . ASN A 1 123 ? 32.682 6.144 38.996 1.00 16.39 167 ASN A C 1
ATOM 943 O O . ASN A 1 123 ? 31.463 6.316 38.990 1.00 17.13 167 ASN A O 1
ATOM 948 N N . PHE A 1 124 ? 33.374 5.744 40.067 1.00 16.33 168 PHE A N 1
ATOM 949 C CA . PHE A 1 124 ? 32.744 5.413 41.336 1.00 16.86 168 PHE A CA 1
ATOM 950 C C . PHE A 1 124 ? 32.116 6.619 41.998 1.00 16.43 168 PHE A C 1
ATOM 951 O O . PHE A 1 124 ? 31.097 6.487 42.648 1.00 16.06 168 PHE A O 1
ATOM 959 N N . ARG A 1 125 ? 32.728 7.789 41.822 1.00 16.94 169 ARG A N 1
ATOM 960 C CA A ARG A 1 125 ? 32.223 9.015 42.441 0.50 17.05 169 ARG A CA 1
ATOM 961 C CA B ARG A 1 125 ? 32.234 9.028 42.416 0.50 17.02 169 ARG A CA 1
ATOM 962 C C . ARG A 1 125 ? 30.834 9.384 41.869 1.00 16.57 169 ARG A C 1
ATOM 963 O O . ARG A 1 125 ? 29.908 9.656 42.618 1.00 16.60 169 ARG A O 1
ATOM 978 N N . LYS A 1 126 ? 30.669 9.344 40.555 1.00 16.20 170 LYS A N 1
ATOM 979 C CA . LYS A 1 126 ? 29.348 9.604 39.960 1.00 16.22 170 LYS A CA 1
ATOM 980 C C . LYS A 1 126 ? 28.343 8.465 40.189 1.00 15.24 170 LYS A C 1
ATOM 981 O O . LYS A 1 126 ? 27.159 8.719 40.388 1.00 14.71 170 LYS A O 1
ATOM 987 N N . ALA A 1 127 ? 28.817 7.222 40.219 1.00 14.55 171 ALA A N 1
ATOM 988 C CA . ALA A 1 127 ? 27.959 6.137 40.643 1.00 14.18 171 ALA A CA 1
ATOM 989 C C . ALA A 1 127 ? 27.405 6.444 42.022 1.00 14.59 171 ALA A C 1
ATOM 990 O O . ALA A 1 127 ? 26.198 6.304 42.258 1.00 14.11 171 ALA A O 1
ATOM 992 N N . ASP A 1 128 ? 28.276 6.862 42.947 1.00 15.14 172 ASP A N 1
ATOM 993 C CA . ASP A 1 128 ? 27.803 7.168 44.308 1.00 15.36 172 ASP A CA 1
ATOM 994 C C . ASP A 1 128 ? 26.778 8.287 44.319 1.00 14.99 172 ASP A C 1
ATOM 995 O O . ASP A 1 128 ? 25.784 8.214 45.059 1.00 15.24 172 ASP A O 1
ATOM 1000 N N . ALA A 1 129 ? 27.023 9.336 43.531 1.00 14.91 173 ALA A N 1
ATOM 1001 C CA . ALA A 1 129 ? 26.086 10.471 43.471 1.00 14.83 173 ALA A CA 1
ATOM 1002 C C . ALA A 1 129 ? 24.714 10.049 42.956 1.00 14.89 173 ALA A C 1
ATOM 1003 O O . ALA A 1 129 ? 23.710 10.646 43.332 1.00 15.88 173 ALA A O 1
ATOM 1005 N N . ILE A 1 130 ? 24.671 9.057 42.069 1.00 14.77 174 ILE A N 1
ATOM 1006 C CA . ILE A 1 130 ? 23.396 8.582 41.523 1.00 14.28 174 ILE A CA 1
ATOM 1007 C C . ILE A 1 130 ? 22.592 7.880 42.608 1.00 14.79 174 ILE A C 1
ATOM 1008 O O . ILE A 1 130 ? 21.417 8.205 42.822 1.00 14.45 174 ILE A O 1
ATOM 1013 N N . PHE A 1 131 ? 23.234 6.931 43.298 1.00 14.84 175 PHE A N 1
ATOM 1014 C CA . PHE A 1 131 ? 22.670 6.364 44.510 1.00 15.75 175 PHE A CA 1
ATOM 1015 C C . PHE A 1 131 ? 22.131 7.439 45.489 1.00 17.03 175 PHE A C 1
ATOM 1016 O O . PHE A 1 131 ? 20.981 7.351 45.927 1.00 17.21 175 PHE A O 1
ATOM 1024 N N . GLN A 1 132 ? 22.951 8.454 45.803 1.00 17.79 176 GLN A N 1
ATOM 1025 C CA A GLN A 1 132 ? 22.571 9.483 46.780 0.50 18.30 176 GLN A CA 1
ATOM 1026 C CA B GLN A 1 132 ? 22.595 9.493 46.776 0.50 18.44 176 GLN A CA 1
ATOM 1027 C C . GLN A 1 132 ? 21.301 10.244 46.360 1.00 18.41 176 GLN A C 1
ATOM 1028 O O . GLN A 1 132 ? 20.469 10.597 47.204 1.00 18.58 176 GLN A O 1
ATOM 1039 N N . GLU A 1 133 ? 21.142 10.476 45.060 1.00 17.94 177 GLU A N 1
ATOM 1040 C CA . GLU A 1 133 ? 19.962 11.162 44.548 1.00 18.34 177 GLU A CA 1
ATOM 1041 C C . GLU A 1 133 ? 18.729 10.249 44.653 1.00 18.11 177 GLU A C 1
ATOM 1042 O O . GLU A 1 133 ? 17.684 10.658 45.178 1.00 18.04 177 GLU A O 1
ATOM 1048 N N . GLY A 1 134 ? 18.854 9.018 44.151 1.00 17.42 178 GLY A N 1
ATOM 1049 C CA . GLY A 1 134 ? 17.805 8.008 44.320 1.00 17.45 178 GLY A CA 1
ATOM 1050 C C . GLY A 1 134 ? 17.289 7.914 45.753 1.00 17.67 178 GLY A C 1
ATOM 1051 O O . GLY A 1 134 ? 16.079 7.874 45.984 1.00 16.62 178 GLY A O 1
ATOM 1052 N N . ILE A 1 135 ? 18.222 7.894 46.703 1.00 18.17 179 ILE A N 1
ATOM 1053 C CA . ILE A 1 135 ? 17.906 7.786 48.119 1.00 19.60 179 ILE A CA 1
ATOM 1054 C C . ILE A 1 135 ? 17.189 9.051 48.637 1.00 20.67 179 ILE A C 1
ATOM 1055 O O . ILE A 1 135 ? 16.209 8.936 49.365 1.00 21.40 179 ILE A O 1
ATOM 1060 N N . GLN A 1 136 ? 17.676 10.237 48.263 1.00 21.45 180 GLN A N 1
ATOM 1061 C CA A GLN A 1 136 ? 17.060 11.514 48.651 0.50 22.03 180 GLN A CA 1
ATOM 1062 C CA B GLN A 1 136 ? 17.035 11.473 48.707 0.50 21.95 180 GLN A CA 1
ATOM 1063 C C . GLN A 1 136 ? 15.623 11.579 48.119 1.00 22.48 180 GLN A C 1
ATOM 1064 O O . GLN A 1 136 ? 14.721 12.023 48.802 1.00 22.53 180 GLN A O 1
ATOM 1075 N N . GLN A 1 137 ? 15.430 11.122 46.877 1.00 22.56 181 GLN A N 1
ATOM 1076 C CA . GLN A 1 137 ? 14.099 11.073 46.246 1.00 23.06 181 GLN A CA 1
ATOM 1077 C C . GLN A 1 137 ? 13.207 9.951 46.817 1.00 22.70 181 GLN A C 1
ATOM 1078 O O . GLN A 1 137 ? 12.049 9.804 46.412 1.00 22.95 181 GLN A O 1
ATOM 1084 N N . LYS A 1 138 ? 13.758 9.151 47.726 1.00 22.03 182 LYS A N 1
ATOM 1085 C CA . LYS A 1 138 ? 13.070 7.979 48.290 1.00 21.82 182 LYS A CA 1
ATOM 1086 C C . LYS A 1 138 ? 12.474 7.086 47.199 1.00 20.95 182 LYS A C 1
ATOM 1087 O O . LYS A 1 138 ? 11.361 6.594 47.305 1.00 20.93 182 LYS A O 1
ATOM 1093 N N . ALA A 1 139 ? 13.239 6.902 46.132 1.00 20.22 183 ALA A N 1
ATOM 1094 C CA . ALA A 1 139 ? 12.842 6.054 45.030 1.00 19.94 183 ALA A CA 1
ATOM 1095 C C . ALA A 1 139 ? 12.539 4.618 45.512 1.00 20.09 183 ALA A C 1
ATOM 1096 O O . ALA A 1 139 ? 13.157 4.121 46.466 1.00 19.68 183 ALA A O 1
ATOM 1098 N N . GLU A 1 140 ? 11.600 3.961 44.840 1.00 20.32 184 GLU A N 1
ATOM 1099 C CA . GLU A 1 140 ? 10.984 2.748 45.360 1.00 21.49 184 GLU A CA 1
ATOM 1100 C C . GLU A 1 140 ? 11.415 1.471 44.642 1.00 21.02 184 GLU A C 1
ATOM 1101 O O . GLU A 1 140 ? 11.498 1.451 43.415 1.00 20.12 184 GLU A O 1
ATOM 1107 N N . PRO A 1 141 ? 11.651 0.385 45.399 1.00 21.41 185 PRO A N 1
ATOM 1108 C CA . PRO A 1 141 ? 11.627 0.245 46.868 1.00 21.97 185 PRO A CA 1
ATOM 1109 C C . PRO A 1 141 ? 12.900 0.801 47.499 1.00 22.09 185 PRO A C 1
ATOM 1110 O O . PRO A 1 141 ? 14.019 0.464 47.058 1.00 22.39 185 PRO A O 1
ATOM 1114 N N . LEU A 1 142 ? 12.730 1.641 48.515 1.00 21.85 186 LEU A N 1
ATOM 1115 C CA . LEU A 1 142 ? 13.864 2.335 49.111 1.00 22.27 186 LEU A CA 1
ATOM 1116 C C . LEU A 1 142 ? 14.856 1.408 49.798 1.00 22.52 186 LEU A C 1
ATOM 1117 O O . LEU A 1 142 ? 16.059 1.654 49.729 1.00 22.75 186 LEU A O 1
ATOM 1122 N N . GLU A 1 143 ? 14.362 0.362 50.461 1.00 23.32 187 GLU A N 1
ATOM 1123 C CA . GLU A 1 143 ? 15.246 -0.576 51.151 1.00 24.24 187 GLU A CA 1
ATOM 1124 C C . GLU A 1 143 ? 16.115 -1.377 50.185 1.00 23.94 187 GLU A C 1
ATOM 1125 O O . GLU A 1 143 ? 17.283 -1.655 50.481 1.00 25.01 187 GLU A O 1
ATOM 1131 N N . ARG A 1 144 ? 15.555 -1.742 49.038 1.00 23.67 188 ARG A N 1
ATOM 1132 C CA . ARG A 1 144 ? 16.330 -2.376 47.976 1.00 23.08 188 ARG A CA 1
ATOM 1133 C C . ARG A 1 144 ? 17.417 -1.416 47.461 1.00 21.93 188 ARG A C 1
ATOM 1134 O O . ARG A 1 144 ? 18.572 -1.802 47.283 1.00 21.55 188 ARG A O 1
ATOM 1142 N N . LEU A 1 145 ? 17.035 -0.162 47.250 1.00 20.91 189 LEU A N 1
ATOM 1143 C CA . LEU A 1 145 ? 17.962 0.858 46.800 1.00 19.66 189 LEU A CA 1
ATOM 1144 C C . LEU A 1 145 ? 19.091 1.035 47.810 1.00 19.32 189 LEU A C 1
ATOM 1145 O O . LEU A 1 145 ? 20.249 1.090 47.421 1.00 18.66 189 LEU A O 1
ATOM 1150 N N . GLN A 1 146 ? 18.761 1.111 49.097 1.00 19.86 190 GLN A N 1
ATOM 1151 C CA . GLN A 1 146 ? 19.788 1.326 50.129 1.00 20.32 190 GLN A CA 1
ATOM 1152 C C . GLN A 1 146 ? 20.694 0.101 50.252 1.00 20.07 190 GLN A C 1
ATOM 1153 O O . GLN A 1 146 ? 21.906 0.229 50.397 1.00 20.00 190 GLN A O 1
ATOM 1159 N N . SER A 1 147 ? 20.101 -1.085 50.171 1.00 20.22 191 SER A N 1
ATOM 1160 C CA . SER A 1 147 ? 20.868 -2.316 50.206 1.00 20.38 191 SER A CA 1
ATOM 1161 C C . SER A 1 147 ? 21.835 -2.307 49.028 1.00 19.96 191 SER A C 1
ATOM 1162 O O . SER A 1 147 ? 23.030 -2.546 49.198 1.00 20.35 191 SER A O 1
ATOM 1165 N N . GLN A 1 148 ? 21.314 -2.014 47.839 1.00 19.02 192 GLN A N 1
ATOM 1166 C CA . GLN A 1 148 ? 22.131 -1.970 46.630 1.00 18.74 192 GLN A CA 1
ATOM 1167 C C . GLN A 1 148 ? 23.280 -0.965 46.775 1.00 18.03 192 GLN A C 1
ATOM 1168 O O . GLN A 1 148 ? 24.412 -1.274 46.420 1.00 17.03 192 GLN A O 1
ATOM 1174 N N . HIS A 1 149 ? 22.985 0.208 47.347 1.00 17.70 193 HIS A N 1
ATOM 1175 C CA . HIS A 1 149 ? 24.017 1.212 47.649 1.00 17.32 193 HIS A CA 1
ATOM 1176 C C . HIS A 1 149 ? 25.125 0.668 48.558 1.00 17.59 193 HIS A C 1
ATOM 1177 O O . HIS A 1 149 ? 26.310 0.902 48.305 1.00 16.77 193 HIS A O 1
ATOM 1184 N N . ARG A 1 150 ? 24.733 -0.049 49.615 1.00 17.77 194 ARG A N 1
ATOM 1185 C CA . ARG A 1 150 ? 25.693 -0.566 50.563 1.00 18.72 194 ARG A CA 1
ATOM 1186 C C . ARG A 1 150 ? 26.653 -1.541 49.899 1.00 18.90 194 ARG A C 1
ATOM 1187 O O . ARG A 1 150 ? 27.834 -1.523 50.203 1.00 18.44 194 ARG A O 1
ATOM 1195 N N . GLN A 1 151 ? 26.135 -2.380 49.000 1.00 18.97 195 GLN A N 1
ATOM 1196 C CA . GLN A 1 151 ? 26.952 -3.378 48.324 1.00 19.47 195 GLN A CA 1
ATOM 1197 C C . GLN A 1 151 ? 27.811 -2.764 47.215 1.00 19.24 195 GLN A C 1
ATOM 1198 O O . GLN A 1 151 ? 28.876 -3.291 46.890 1.00 19.95 195 GLN A O 1
ATOM 1204 N N . PHE A 1 152 ? 27.347 -1.662 46.633 1.00 17.81 196 PHE A N 1
ATOM 1205 C CA . PHE A 1 152 ? 28.194 -0.872 45.745 1.00 17.64 196 PHE A CA 1
ATOM 1206 C C . PHE A 1 152 ? 29.401 -0.349 46.519 1.00 17.45 196 PHE A C 1
ATOM 1207 O O . PHE A 1 152 ? 30.535 -0.362 46.018 1.00 17.98 196 PHE A O 1
ATOM 1215 N N . GLN A 1 153 ? 29.155 0.116 47.740 1.00 17.34 197 GLN A N 1
ATOM 1216 C CA . GLN A 1 153 ? 30.242 0.615 48.576 1.00 17.44 197 GLN A CA 1
ATOM 1217 C C . GLN A 1 153 ? 31.229 -0.503 48.927 1.00 16.85 197 GLN A C 1
ATOM 1218 O O . GLN A 1 153 ? 32.437 -0.276 48.960 1.00 16.29 197 GLN A O 1
ATOM 1224 N N . ALA A 1 154 ? 30.716 -1.714 49.148 1.00 16.45 198 ALA A N 1
ATOM 1225 C CA . ALA A 1 154 ? 31.591 -2.828 49.526 1.00 16.96 198 ALA A CA 1
ATOM 1226 C C . ALA A 1 154 ? 32.428 -3.212 48.329 1.00 16.92 198 ALA A C 1
ATOM 1227 O O . ALA A 1 154 ? 33.610 -3.558 48.485 1.00 17.70 198 ALA A O 1
ATOM 1229 N N . ARG A 1 155 ? 31.845 -3.135 47.131 1.00 16.10 199 ARG A N 1
ATOM 1230 C CA . ARG A 1 155 ? 32.630 -3.477 45.942 1.00 16.25 199 ARG A CA 1
ATOM 1231 C C . ARG A 1 155 ? 33.785 -2.504 45.746 1.00 17.08 199 ARG A C 1
ATOM 1232 O O . ARG A 1 155 ? 34.879 -2.922 45.407 1.00 17.55 199 ARG A O 1
ATOM 1240 N N . VAL A 1 156 ? 33.544 -1.216 45.977 1.00 17.84 200 VAL A N 1
ATOM 1241 C CA . VAL A 1 156 ? 34.589 -0.209 45.827 1.00 18.46 200 VAL A CA 1
ATOM 1242 C C . VAL A 1 156 ? 35.706 -0.476 46.827 1.00 19.41 200 VAL A C 1
ATOM 1243 O O . VAL A 1 156 ? 36.865 -0.530 46.445 1.00 19.78 200 VAL A O 1
ATOM 1247 N N . SER A 1 157 ? 35.342 -0.669 48.095 1.00 20.37 201 SER A N 1
ATOM 1248 C CA . SER A 1 157 ? 36.300 -0.990 49.155 1.00 21.49 201 SER A CA 1
ATOM 1249 C C . SER A 1 157 ? 37.176 -2.197 48.795 1.00 22.38 201 SER A C 1
ATOM 1250 O O . SER A 1 157 ? 38.395 -2.164 48.965 1.00 22.14 201 SER A O 1
ATOM 1253 N N . ARG A 1 158 ? 36.534 -3.258 48.311 1.00 22.98 202 ARG A N 1
ATOM 1254 C CA . ARG A 1 158 ? 37.210 -4.478 47.893 1.00 24.31 202 ARG A CA 1
ATOM 1255 C C . ARG A 1 158 ? 38.252 -4.182 46.805 1.00 24.18 202 ARG A C 1
ATOM 1256 O O . ARG A 1 158 ? 39.340 -4.738 46.803 1.00 23.85 202 ARG A O 1
ATOM 1264 N N . GLN A 1 159 ? 37.932 -3.257 45.916 1.00 24.69 203 GLN A N 1
ATOM 1265 C CA . GLN A 1 159 ? 38.827 -2.906 44.820 1.00 26.35 203 GLN A CA 1
ATOM 1266 C C . GLN A 1 159 ? 39.931 -1.912 45.197 1.00 27.70 203 GLN A C 1
ATOM 1267 O O . GLN A 1 159 ? 40.714 -1.521 44.339 1.00 27.98 203 GLN A O 1
ATOM 1273 N N . THR A 1 160 ? 40.004 -1.503 46.462 1.00 28.60 204 THR A N 1
ATOM 1274 C CA . THR A 1 160 ? 41.001 -0.489 46.869 1.00 30.14 204 THR A CA 1
ATOM 1275 C C . THR A 1 160 ? 41.878 -0.947 48.043 1.00 31.30 204 THR A C 1
ATOM 1276 O O . THR A 1 160 ? 42.724 -0.195 48.540 1.00 32.39 204 THR A O 1
ATOM 1280 N N . LEU A 1 161 ? 41.700 -2.196 48.463 1.00 31.81 205 LEU A N 1
ATOM 1281 C CA . LEU A 1 161 ? 42.570 -2.778 49.472 1.00 32.59 205 LEU A CA 1
ATOM 1282 C C . LEU A 1 161 ? 43.932 -3.220 48.883 1.00 33.35 205 LEU A C 1
ATOM 1283 O O . LEU A 1 161 ? 44.004 -4.118 48.024 1.00 33.03 205 LEU A O 1
ATOM 1288 N N . GLY B 1 11 ? 52.074 29.710 -3.175 1.00 38.37 55 GLY B N 1
ATOM 1289 C CA . GLY B 1 11 ? 50.737 29.674 -2.515 1.00 37.78 55 GLY B CA 1
ATOM 1290 C C . GLY B 1 11 ? 49.859 28.686 -3.281 1.00 37.24 55 GLY B C 1
ATOM 1291 O O . GLY B 1 11 ? 49.824 27.491 -2.956 1.00 36.64 55 GLY B O 1
ATOM 1292 N N . SER B 1 12 ? 49.174 29.188 -4.307 1.00 36.80 56 SER B N 1
ATOM 1293 C CA . SER B 1 12 ? 48.482 28.341 -5.276 1.00 35.38 56 SER B CA 1
ATOM 1294 C C . SER B 1 12 ? 49.505 27.535 -6.092 1.00 34.01 56 SER B C 1
ATOM 1295 O O . SER B 1 12 ? 49.213 26.406 -6.520 1.00 33.17 56 SER B O 1
ATOM 1297 N N . GLN B 1 13 ? 50.704 28.106 -6.268 1.00 32.84 57 GLN B N 1
ATOM 1298 C CA . GLN B 1 13 ? 51.821 27.442 -6.966 1.00 31.76 57 GLN B CA 1
ATOM 1299 C C . GLN B 1 13 ? 52.486 26.334 -6.136 1.00 30.21 57 GLN B C 1
ATOM 1300 O O . GLN B 1 13 ? 52.976 25.336 -6.696 1.00 29.31 57 GLN B O 1
ATOM 1306 N N . GLN B 1 14 ? 52.530 26.522 -4.815 1.00 29.16 58 GLN B N 1
ATOM 1307 C CA . GLN B 1 14 ? 53.092 25.514 -3.917 1.00 28.25 58 GLN B CA 1
ATOM 1308 C C . GLN B 1 14 ? 52.119 24.326 -3.791 1.00 27.11 58 GLN B C 1
ATOM 1309 O O . GLN B 1 14 ? 52.518 23.174 -3.861 1.00 26.67 58 GLN B O 1
ATOM 1315 N N . LYS B 1 15 ? 50.839 24.639 -3.625 1.00 26.37 59 LYS B N 1
ATOM 1316 C CA . LYS B 1 15 ? 49.771 23.666 -3.676 1.00 25.30 59 LYS B CA 1
ATOM 1317 C C . LYS B 1 15 ? 49.881 22.824 -4.944 1.00 24.10 59 LYS B C 1
ATOM 1318 O O . LYS B 1 15 ? 49.934 21.600 -4.873 1.00 23.77 59 LYS B O 1
ATOM 1324 N N . ARG B 1 16 ? 49.937 23.494 -6.092 1.00 23.37 60 ARG B N 1
ATOM 1325 C CA A ARG B 1 16 ? 50.032 22.827 -7.388 0.50 22.84 60 ARG B CA 1
ATOM 1326 C CA B ARG B 1 16 ? 50.029 22.817 -7.383 0.50 23.12 60 ARG B CA 1
ATOM 1327 C C . ARG B 1 16 ? 51.282 21.953 -7.473 1.00 21.98 60 ARG B C 1
ATOM 1328 O O . ARG B 1 16 ? 51.226 20.835 -7.980 1.00 21.64 60 ARG B O 1
ATOM 1343 N N . ALA B 1 17 ? 52.398 22.476 -6.964 1.00 21.13 61 ALA B N 1
ATOM 1344 C CA . ALA B 1 17 ? 53.657 21.750 -6.916 1.00 20.31 61 ALA B CA 1
ATOM 1345 C C . ALA B 1 17 ? 53.476 20.436 -6.169 1.00 19.46 61 ALA B C 1
ATOM 1346 O O . ALA B 1 17 ? 53.947 19.407 -6.631 1.00 18.69 61 ALA B O 1
ATOM 1348 N N . PHE B 1 18 ? 52.767 20.482 -5.041 1.00 18.97 62 PHE B N 1
ATOM 1349 C CA . PHE B 1 18 ? 52.459 19.282 -4.253 1.00 18.28 62 PHE B CA 1
ATOM 1350 C C . PHE B 1 18 ? 51.546 18.299 -4.984 1.00 17.89 62 PHE B C 1
ATOM 1351 O O . PHE B 1 18 ? 51.766 17.093 -4.949 1.00 16.95 62 PHE B O 1
ATOM 1359 N N . GLU B 1 19 ? 50.523 18.835 -5.638 1.00 18.22 63 GLU B N 1
ATOM 1360 C CA . GLU B 1 19 ? 49.636 18.043 -6.488 1.00 19.04 63 GLU B CA 1
ATOM 1361 C C . GLU B 1 19 ? 50.376 17.303 -7.595 1.00 18.46 63 GLU B C 1
ATOM 1362 O O . GLU B 1 19 ? 50.090 16.124 -7.857 1.00 18.16 63 GLU B O 1
ATOM 1368 N N . TYR B 1 20 ? 51.343 17.989 -8.216 1.00 17.63 64 TYR B N 1
ATOM 1369 C CA . TYR B 1 20 ? 52.143 17.396 -9.286 1.00 17.20 64 TYR B CA 1
ATOM 1370 C C . TYR B 1 20 ? 53.077 16.357 -8.695 1.00 16.60 64 TYR B C 1
ATOM 1371 O O . TYR B 1 20 ? 53.294 15.278 -9.272 1.00 15.60 64 TYR B O 1
ATOM 1380 N N . GLU B 1 21 ? 53.644 16.688 -7.543 1.00 16.08 65 GLU B N 1
ATOM 1381 C CA . GLU B 1 21 ? 54.582 15.767 -6.924 1.00 16.26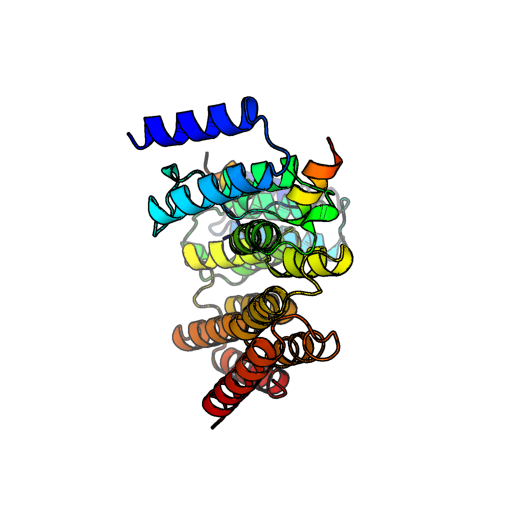 65 GLU B CA 1
ATOM 1382 C C . GLU B 1 21 ? 53.890 14.444 -6.588 1.00 15.78 65 GLU B C 1
ATOM 1383 O O . GLU B 1 21 ? 54.466 13.379 -6.775 1.00 14.62 65 GLU B O 1
ATOM 1389 N N . ILE B 1 22 ? 52.651 14.530 -6.099 1.00 15.81 66 ILE B N 1
ATOM 1390 C CA . ILE B 1 22 ? 51.853 13.341 -5.825 1.00 15.57 66 ILE B CA 1
ATOM 1391 C C . ILE B 1 22 ? 51.572 12.522 -7.084 1.00 15.41 66 ILE B C 1
ATOM 1392 O O . ILE B 1 22 ? 51.755 11.301 -7.101 1.00 15.80 66 ILE B O 1
ATOM 1397 N N . ARG B 1 23 ? 51.130 13.207 -8.130 1.00 15.03 67 ARG B N 1
ATOM 1398 C CA . ARG B 1 23 ? 50.667 12.564 -9.338 1.00 15.13 67 ARG B CA 1
ATOM 1399 C C . ARG B 1 23 ? 51.826 11.904 -10.092 1.00 14.61 67 ARG B C 1
ATOM 1400 O O . ARG B 1 23 ? 51.683 10.817 -10.636 1.00 14.80 67 ARG B O 1
ATOM 1408 N N . PHE B 1 24 ? 52.979 12.560 -10.080 1.00 14.44 68 PHE B N 1
ATOM 1409 C CA . PHE B 1 24 ? 54.130 12.167 -10.896 1.00 14.45 68 PHE B CA 1
ATOM 1410 C C . PHE B 1 24 ? 55.317 11.699 -10.053 1.00 14.34 68 PHE B C 1
ATOM 1411 O O . PHE B 1 24 ? 56.459 11.647 -10.535 1.00 14.36 68 PHE B O 1
ATOM 1419 N N . TYR B 1 25 ? 55.048 11.364 -8.794 1.00 14.26 69 TYR B N 1
ATOM 1420 C CA . TYR B 1 25 ? 56.093 10.962 -7.860 1.00 14.22 69 TYR B CA 1
ATOM 1421 C C . TYR B 1 25 ? 57.061 9.920 -8.394 1.00 14.40 69 TYR B C 1
ATOM 1422 O O . TYR B 1 25 ? 56.661 8.840 -8.817 1.00 14.58 69 TYR B O 1
ATOM 1431 N N . THR B 1 26 ? 58.343 10.232 -8.339 1.00 14.46 70 THR B N 1
ATOM 1432 C CA . THR B 1 26 ? 59.352 9.323 -8.844 1.00 15.14 70 THR B CA 1
ATOM 1433 C C . THR B 1 26 ? 60.098 8.599 -7.721 1.00 15.53 70 THR B C 1
ATOM 1434 O O . THR B 1 26 ? 60.914 7.751 -7.992 1.00 16.09 70 THR B O 1
ATOM 1438 N N . GLY B 1 27 ? 59.820 8.949 -6.471 1.00 15.24 71 GLY B N 1
ATOM 1439 C CA . GLY B 1 27 ? 60.561 8.407 -5.326 1.00 15.91 71 GLY B CA 1
ATOM 1440 C C . GLY B 1 27 ? 60.099 7.056 -4.797 1.00 16.48 71 GLY B C 1
ATOM 1441 O O . GLY B 1 27 ? 59.274 6.386 -5.412 1.00 17.13 71 GLY B O 1
ATOM 1442 N N . ASN B 1 28 ? 60.625 6.645 -3.658 1.00 16.67 72 ASN B N 1
ATOM 1443 C CA A ASN B 1 28 ? 60.287 5.353 -3.040 0.50 17.28 72 ASN B CA 1
ATOM 1444 C CA B ASN B 1 28 ? 60.196 5.359 -3.093 0.50 17.74 72 ASN B CA 1
ATOM 1445 C C . ASN B 1 28 ? 59.494 5.465 -1.727 1.00 16.94 72 ASN B C 1
ATOM 1446 O O . ASN B 1 28 ? 59.347 4.489 -0.996 1.00 16.99 72 ASN B O 1
ATOM 1455 N N . ASP B 1 29 ? 58.922 6.643 -1.449 1.00 15.82 73 ASP B N 1
ATOM 1456 C CA . ASP B 1 29 ? 58.249 6.892 -0.168 1.00 15.36 73 ASP B CA 1
ATOM 1457 C C . ASP B 1 29 ? 57.097 7.899 -0.308 1.00 14.93 73 ASP B C 1
ATOM 1458 O O . ASP B 1 29 ? 57.219 9.046 0.089 1.00 14.76 73 ASP B O 1
ATOM 1463 N N . PRO B 1 30 ? 55.962 7.450 -0.854 1.00 15.21 74 PRO B N 1
ATOM 1464 C CA . PRO B 1 30 ? 54.800 8.325 -1.062 1.00 14.77 74 PRO B CA 1
ATOM 1465 C C . PRO B 1 30 ? 54.319 9.060 0.221 1.00 14.67 74 PRO B C 1
ATOM 1466 O O . PRO B 1 30 ? 53.898 10.194 0.126 1.00 14.44 74 PRO B O 1
ATOM 1470 N N . LEU B 1 31 ? 54.418 8.426 1.394 1.00 14.27 75 LEU B N 1
ATOM 1471 C CA . LEU B 1 31 ? 54.082 9.060 2.689 1.00 13.80 75 LEU B CA 1
ATOM 1472 C C . LEU B 1 31 ? 54.806 10.396 2.921 1.00 13.76 75 LEU B C 1
ATOM 1473 O O . LEU B 1 31 ? 54.225 11.338 3.473 1.00 13.70 75 LEU B O 1
ATOM 1478 N N . ASP B 1 32 ? 56.074 10.453 2.518 1.00 13.87 76 ASP B N 1
ATOM 1479 C CA . ASP B 1 32 ? 56.876 11.677 2.525 1.00 13.93 76 ASP B CA 1
ATOM 1480 C C . ASP B 1 32 ? 56.181 12.879 1.864 1.00 13.85 76 ASP B C 1
ATOM 1481 O O . ASP B 1 32 ? 56.137 13.966 2.444 1.00 13.90 76 ASP B O 1
ATOM 1486 N N . VAL B 1 33 ? 55.659 12.680 0.655 1.00 13.80 77 VAL B N 1
ATOM 1487 C CA . VAL B 1 33 ? 54.985 13.756 -0.077 1.00 13.79 77 VAL B CA 1
ATOM 1488 C C . VAL B 1 33 ? 53.711 14.232 0.642 1.00 13.86 77 VAL B C 1
ATOM 1489 O O . VAL B 1 33 ? 53.486 15.438 0.788 1.00 13.88 77 VAL B O 1
ATOM 1493 N N . TRP B 1 34 ? 52.883 13.285 1.075 1.00 14.02 78 TRP B N 1
ATOM 1494 C CA . TRP B 1 34 ? 51.663 13.620 1.816 1.00 14.58 78 TRP B CA 1
ATOM 1495 C C . TRP B 1 34 ? 52.027 14.297 3.150 1.00 14.51 78 TRP B C 1
ATOM 1496 O O . TRP B 1 34 ? 51.388 15.263 3.555 1.00 14.11 78 TRP B O 1
ATOM 1507 N N . ASP B 1 35 ? 53.058 13.782 3.820 1.00 14.18 79 ASP B N 1
ATOM 1508 C CA . ASP B 1 35 ? 53.529 14.365 5.072 1.00 14.09 79 ASP B CA 1
ATOM 1509 C C . ASP B 1 35 ? 53.886 15.851 4.869 1.00 14.59 79 ASP B C 1
ATOM 1510 O O . ASP B 1 35 ? 53.423 16.713 5.611 1.00 14.24 79 ASP B O 1
ATOM 1515 N N . ARG B 1 36 ? 54.700 16.138 3.858 1.00 14.84 80 ARG B N 1
ATOM 1516 C CA . ARG B 1 36 ? 55.154 17.495 3.612 1.00 16.00 80 ARG B CA 1
ATOM 1517 C C . ARG B 1 36 ? 53.992 18.421 3.203 1.00 16.79 80 ARG B C 1
ATOM 1518 O O . ARG B 1 36 ? 53.986 19.590 3.568 1.00 16.69 80 ARG B O 1
ATOM 1526 N N . TYR B 1 37 ? 53.032 17.870 2.462 1.00 17.14 81 TYR B N 1
ATOM 1527 C CA . TYR B 1 37 ? 51.843 18.585 1.996 1.00 18.56 81 TYR B CA 1
ATOM 1528 C C . TYR B 1 37 ? 50.892 18.931 3.157 1.00 19.35 81 TYR B C 1
ATOM 1529 O O . TYR B 1 37 ? 50.349 20.040 3.213 1.00 19.47 81 TYR B O 1
ATOM 1538 N N . ILE B 1 38 ? 50.698 17.989 4.077 1.00 19.98 82 ILE B N 1
ATOM 1539 C CA . ILE B 1 38 ? 49.914 18.239 5.294 1.00 20.99 82 ILE B CA 1
ATOM 1540 C C . ILE B 1 38 ? 50.595 19.302 6.155 1.00 21.54 82 ILE B C 1
ATOM 1541 O O . ILE B 1 38 ? 49.932 20.220 6.668 1.00 21.84 82 ILE B O 1
ATOM 1546 N N . SER B 1 39 ? 51.912 19.180 6.308 1.00 21.78 83 SER B N 1
ATOM 1547 C CA . SER B 1 39 ? 52.683 20.159 7.089 1.00 23.34 83 SER B CA 1
ATOM 1548 C C . SER B 1 39 ? 52.562 21.562 6.524 1.00 23.63 83 SER B C 1
ATOM 1549 O O . SER B 1 39 ? 52.240 22.496 7.248 1.00 24.01 83 SER B O 1
ATOM 1552 N N . TRP B 1 40 ? 52.824 21.693 5.231 1.00 23.95 84 TRP B N 1
ATOM 1553 C CA . TRP B 1 40 ? 52.702 22.961 4.560 1.00 25.17 84 TRP B CA 1
ATOM 1554 C C . TRP B 1 40 ? 51.292 23.538 4.790 1.00 25.97 84 TRP B C 1
ATOM 1555 O O . TRP B 1 40 ? 51.157 24.715 5.116 1.00 25.71 84 TRP B O 1
ATOM 1566 N N . THR B 1 41 ? 50.264 22.696 4.674 1.00 26.45 85 THR B N 1
ATOM 1567 C CA . THR B 1 41 ? 48.882 23.124 4.910 1.00 28.66 85 THR B CA 1
ATOM 1568 C C . THR B 1 41 ? 48.643 23.703 6.328 1.00 31.03 85 THR B C 1
ATOM 1569 O O . THR B 1 41 ? 48.018 24.757 6.454 1.00 31.09 85 THR B O 1
ATOM 1573 N N . GLU B 1 42 ? 49.147 23.034 7.376 1.00 32.81 86 GLU B N 1
ATOM 1574 C CA . GLU B 1 42 ? 49.005 23.537 8.749 1.00 35.18 86 GLU B CA 1
ATOM 1575 C C . GLU B 1 42 ? 49.656 24.910 8.886 1.00 37.06 86 GLU B C 1
ATOM 1576 O O . GLU B 1 42 ? 49.131 25.784 9.568 1.00 37.69 86 GLU B O 1
ATOM 1582 N N . GLN B 1 43 ? 50.821 25.058 8.251 1.00 38.71 87 GLN B N 1
ATOM 1583 C CA . GLN B 1 43 ? 51.671 26.239 8.355 1.00 40.83 87 GLN B CA 1
ATOM 1584 C C . GLN B 1 43 ? 51.107 27.469 7.636 1.00 42.65 87 GLN B C 1
ATOM 1585 O O . GLN B 1 43 ? 51.294 28.608 8.086 1.00 43.37 87 GLN B O 1
ATOM 1591 N N . ASN B 1 44 ? 50.434 27.232 6.517 1.00 43.67 88 ASN B N 1
ATOM 1592 C CA . ASN B 1 44 ? 49.816 28.296 5.745 1.00 45.64 88 ASN B CA 1
ATOM 1593 C C . ASN B 1 44 ? 48.373 28.554 6.156 1.00 46.96 88 ASN B C 1
ATOM 1594 O O . ASN B 1 44 ? 47.769 29.538 5.729 1.00 47.49 88 ASN B O 1
ATOM 1599 N N . TYR B 1 45 ? 47.828 27.667 6.985 1.00 48.12 89 TYR B N 1
ATOM 1600 C CA . TYR B 1 45 ? 46.465 27.816 7.502 1.00 50.05 89 TYR B CA 1
ATOM 1601 C C . TYR B 1 45 ? 46.377 27.396 8.979 1.00 51.11 89 TYR B C 1
ATOM 1602 O O . TYR B 1 45 ? 45.757 26.373 9.291 1.00 50.86 89 TYR B O 1
ATOM 1611 N N . PRO B 1 46 ? 46.984 28.192 9.888 1.00 52.87 90 PRO B N 1
ATOM 1612 C CA . PRO B 1 46 ? 47.089 27.902 11.339 1.00 53.90 90 PRO B CA 1
ATOM 1613 C C . PRO B 1 46 ? 45.804 27.349 11.995 1.00 54.87 90 PRO B C 1
ATOM 1614 O O . PRO B 1 46 ? 45.869 26.494 12.888 1.00 54.52 90 PRO B O 1
ATOM 1618 N N . GLN B 1 47 ? 44.651 27.852 11.566 1.00 56.25 91 GLN B N 1
ATOM 1619 C CA . GLN B 1 47 ? 43.391 27.188 11.859 1.00 57.03 91 GLN B CA 1
ATOM 1620 C C . GLN B 1 47 ? 42.679 27.004 10.536 1.00 57.08 91 GLN B C 1
ATOM 1621 O O . GLN B 1 47 ? 42.560 27.947 9.754 1.00 57.82 91 GLN B O 1
ATOM 1627 N N . GLY B 1 48 ? 42.217 25.789 10.277 1.00 56.52 92 GLY B N 1
ATOM 1628 C CA . GLY B 1 48 ? 41.627 25.495 8.985 1.00 56.17 92 GLY B CA 1
ATOM 1629 C C . GLY B 1 48 ? 40.250 24.889 9.047 1.00 55.96 92 GLY B C 1
ATOM 1630 O O . GLY B 1 48 ? 40.097 23.677 9.176 1.00 55.71 92 GLY B O 1
ATOM 1631 N N . GLY B 1 49 ? 39.237 25.737 8.950 1.00 56.46 93 GLY B N 1
ATOM 1632 C CA . GLY B 1 49 ? 37.891 25.257 8.680 1.00 56.06 93 GLY B CA 1
ATOM 1633 C C . GLY B 1 49 ? 37.848 24.805 7.230 1.00 55.33 93 GLY B C 1
ATOM 1634 O O . GLY B 1 49 ? 38.742 24.108 6.750 1.00 54.76 93 GLY B O 1
ATOM 1635 N N . LYS B 1 50 ? 36.821 25.236 6.518 1.00 55.21 94 LYS B N 1
ATOM 1636 C CA . LYS B 1 50 ? 36.635 24.827 5.141 1.00 54.07 94 LYS B CA 1
ATOM 1637 C C . LYS B 1 50 ? 37.735 25.363 4.211 1.00 53.00 94 LYS B C 1
ATOM 1638 O O . LYS B 1 50 ? 37.896 24.879 3.094 1.00 53.01 94 LYS B O 1
ATOM 1640 N N . GLU B 1 51 ? 38.508 26.330 4.696 1.00 51.76 95 GLU B N 1
ATOM 1641 C CA . GLU B 1 51 ? 39.420 27.111 3.859 1.00 50.29 95 GLU B CA 1
ATOM 1642 C C . GLU B 1 51 ? 40.685 26.366 3.436 1.00 48.28 95 GLU B C 1
ATOM 1643 O O . GLU B 1 51 ? 41.056 26.383 2.265 1.00 48.06 95 GLU B O 1
ATOM 1645 N N . SER B 1 52 ? 41.341 25.724 4.399 1.00 46.20 96 SER B N 1
ATOM 1646 C CA . SER B 1 52 ? 42.603 25.012 4.161 1.00 43.72 96 SER B CA 1
ATOM 1647 C C . SER B 1 52 ? 42.462 23.687 3.393 1.00 41.94 96 SER B C 1
ATOM 1648 O O . SER B 1 52 ? 43.471 23.106 2.977 1.00 41.41 96 SER B O 1
ATOM 1651 N N . ASN B 1 53 ? 41.220 23.228 3.217 1.00 40.27 97 ASN B N 1
ATOM 1652 C CA . ASN B 1 53 ? 40.899 21.915 2.630 1.00 38.50 97 ASN B CA 1
ATOM 1653 C C . ASN B 1 53 ? 41.597 20.733 3.349 1.00 36.51 97 ASN B C 1
ATOM 1654 O O . ASN B 1 53 ? 41.870 19.690 2.740 1.00 35.54 97 ASN B O 1
ATOM 1659 N N . MET B 1 54 ? 41.859 20.908 4.648 1.00 34.47 98 MET B N 1
ATOM 1660 C CA . MET B 1 54 ? 42.655 19.948 5.432 1.00 32.29 98 MET B CA 1
ATOM 1661 C C . MET B 1 54 ? 42.023 18.566 5.517 1.00 30.87 98 MET B C 1
ATOM 1662 O O . MET B 1 54 ? 42.701 17.576 5.284 1.00 30.19 98 MET B O 1
ATOM 1667 N N . SER B 1 55 ? 40.733 18.511 5.853 1.00 30.10 99 SER B N 1
ATOM 1668 C CA . SER B 1 55 ? 40.052 17.239 6.067 1.00 29.16 99 SER B CA 1
ATOM 1669 C C . SER B 1 55 ? 40.016 16.387 4.796 1.00 28.26 99 SER B C 1
ATOM 1670 O O . SER B 1 55 ? 40.165 15.164 4.860 1.00 27.42 99 SER B O 1
ATOM 1673 N N . THR B 1 56 ? 39.823 17.050 3.652 1.00 27.78 100 THR B N 1
ATOM 1674 C CA . THR B 1 56 ? 39.857 16.406 2.331 1.00 26.85 100 THR B CA 1
ATOM 1675 C C . THR B 1 56 ? 41.246 15.852 2.064 1.00 25.53 100 THR B C 1
ATOM 1676 O O . THR B 1 56 ? 41.393 14.749 1.554 1.00 25.70 100 THR B O 1
ATOM 1680 N N . LEU B 1 57 ? 42.256 16.626 2.433 1.00 24.14 101 LEU B N 1
ATOM 1681 C CA . LEU B 1 57 ? 43.627 16.252 2.248 1.00 23.25 101 LEU B CA 1
ATOM 1682 C C . LEU B 1 57 ? 43.990 14.984 3.050 1.00 22.35 101 LEU B C 1
ATOM 1683 O O . LEU B 1 57 ? 44.646 14.065 2.532 1.00 21.98 101 LEU B O 1
ATOM 1688 N N . LEU B 1 58 ? 43.567 14.966 4.312 1.00 20.73 102 LEU B N 1
ATOM 1689 C CA . LEU B 1 58 ? 43.809 13.866 5.226 1.00 19.80 102 LEU B CA 1
ATOM 1690 C C . LEU B 1 58 ? 43.112 12.614 4.703 1.00 19.36 102 LEU B C 1
ATOM 1691 O O . LEU B 1 58 ? 43.726 11.566 4.650 1.00 18.51 102 LEU B O 1
ATOM 1696 N N . GLU B 1 59 ? 41.855 12.768 4.261 1.00 19.45 103 GLU B N 1
ATOM 1697 C CA . GLU B 1 59 ? 41.102 11.705 3.605 1.00 19.96 103 GLU B CA 1
ATOM 1698 C C . GLU B 1 59 ? 41.783 11.156 2.359 1.00 19.29 103 GLU B C 1
ATOM 1699 O O . GLU B 1 59 ? 41.838 9.945 2.178 1.00 19.12 103 GLU B O 1
ATOM 1705 N N . ARG B 1 60 ? 42.294 12.043 1.507 1.00 18.99 104 ARG B N 1
ATOM 1706 C CA . ARG B 1 60 ? 43.022 11.622 0.302 1.00 18.92 104 ARG B CA 1
ATOM 1707 C C . ARG B 1 60 ? 44.321 10.864 0.649 1.00 18.57 104 ARG B C 1
ATOM 1708 O O . ARG B 1 60 ? 44.645 9.845 0.020 1.00 18.24 104 ARG B O 1
ATOM 1716 N N . ALA B 1 61 ? 45.080 11.390 1.613 1.00 18.04 105 ALA B N 1
ATOM 1717 C CA . ALA B 1 61 ? 46.343 10.769 2.029 1.00 18.82 105 ALA B CA 1
ATOM 1718 C C . ALA B 1 61 ? 46.091 9.317 2.454 1.00 19.54 105 ALA B C 1
ATOM 1719 O O . ALA B 1 61 ? 46.761 8.392 2.006 1.00 19.09 105 ALA B O 1
ATOM 1721 N N . VAL B 1 62 ? 45.099 9.158 3.328 1.00 20.91 106 VAL B N 1
ATOM 1722 C CA . VAL B 1 62 ? 44.719 7.891 3.916 1.00 22.15 106 VAL B CA 1
ATOM 1723 C C . VAL B 1 62 ? 44.169 6.940 2.848 1.00 23.01 106 VAL B C 1
ATOM 1724 O O . VAL B 1 62 ? 44.479 5.743 2.850 1.00 23.52 106 VAL B O 1
ATOM 1728 N N . GLU B 1 63 ? 43.393 7.481 1.915 1.00 23.61 107 GLU B N 1
ATOM 1729 C CA . GLU B 1 63 ? 42.920 6.714 0.762 1.00 25.23 107 GLU B CA 1
ATOM 1730 C C . GLU B 1 63 ? 44.087 6.195 -0.098 1.00 25.45 107 GLU B C 1
ATOM 1731 O O . GLU B 1 63 ? 44.081 5.035 -0.532 1.00 25.82 107 GLU B O 1
ATOM 1737 N N . ALA B 1 64 ? 45.077 7.052 -0.346 1.00 24.83 108 ALA B N 1
ATOM 1738 C CA . ALA B 1 64 ? 46.236 6.663 -1.150 1.00 25.07 108 ALA B CA 1
ATOM 1739 C C . ALA B 1 64 ? 47.117 5.613 -0.457 1.00 25.38 108 ALA B C 1
ATOM 1740 O O . ALA B 1 64 ? 47.666 4.737 -1.111 1.00 25.19 108 ALA B O 1
ATOM 1742 N N . LEU B 1 65 ? 47.230 5.703 0.862 1.00 25.47 109 LEU B N 1
ATOM 1743 C CA . LEU B 1 65 ? 48.217 4.923 1.597 1.00 26.56 109 LEU B CA 1
ATOM 1744 C C . LEU B 1 65 ? 47.579 3.734 2.319 1.00 27.92 109 LEU B C 1
ATOM 1745 O O . LEU B 1 65 ? 48.227 3.062 3.116 1.00 27.66 109 LEU B O 1
ATOM 1750 N N . GLN B 1 66 ? 46.297 3.517 2.003 1.00 29.78 110 GLN B N 1
ATOM 1751 C CA . GLN B 1 66 ? 45.492 2.340 2.348 1.00 31.35 110 GLN B CA 1
ATOM 1752 C C . GLN B 1 66 ? 46.248 1.036 2.305 1.00 31.28 110 GLN B C 1
ATOM 1753 O O . GLN B 1 66 ? 46.751 0.641 1.245 1.00 31.40 110 GLN B O 1
ATOM 1759 N N . GLY B 1 67 ? 46.291 0.348 3.442 1.00 31.04 111 GLY B N 1
ATOM 1760 C CA . GLY B 1 67 ? 46.857 -1.002 3.481 1.00 30.60 111 GLY B CA 1
ATOM 1761 C C . GLY B 1 67 ? 48.310 -1.099 3.044 1.00 30.03 111 GLY B C 1
ATOM 1762 O O . GLY B 1 67 ? 48.745 -2.150 2.587 1.00 31.05 111 GLY B O 1
ATOM 1763 N N . GLU B 1 68 ? 49.070 -0.015 3.183 1.00 28.45 112 GLU B N 1
ATOM 1764 C CA . GLU B 1 68 ? 50.518 -0.082 2.978 1.00 27.71 112 GLU B CA 1
ATOM 1765 C C . GLU B 1 68 ? 51.184 -0.448 4.290 1.00 26.26 112 GLU B C 1
ATOM 1766 O O . GLU B 1 68 ? 51.498 0.418 5.092 1.00 25.73 112 GLU B O 1
ATOM 1772 N N . LYS B 1 69 ? 51.385 -1.743 4.514 1.00 26.04 113 LYS B N 1
ATOM 1773 C CA . LYS B 1 69 ? 51.845 -2.242 5.816 1.00 24.99 113 LYS B CA 1
ATOM 1774 C C . LYS B 1 69 ? 53.268 -1.823 6.140 1.00 24.09 113 LYS B C 1
ATOM 1775 O O . LYS B 1 69 ? 53.668 -1.792 7.304 1.00 23.29 113 LYS B O 1
ATOM 1781 N N . ARG B 1 70 ? 54.021 -1.487 5.097 1.00 23.67 114 ARG B N 1
ATOM 1782 C CA . ARG B 1 70 ? 55.345 -0.885 5.255 1.00 23.68 114 ARG B CA 1
ATOM 1783 C C . ARG B 1 70 ? 55.282 0.331 6.223 1.00 22.48 114 ARG B C 1
ATOM 1784 O O . ARG B 1 70 ? 56.265 0.655 6.884 1.00 22.84 114 ARG B O 1
ATOM 1792 N N . TYR B 1 71 ? 54.108 0.958 6.330 1.00 21.21 115 TYR B N 1
ATOM 1793 C CA . TYR B 1 71 ? 53.943 2.213 7.072 1.00 19.75 115 TYR B CA 1
ATOM 1794 C C . TYR B 1 71 ? 53.346 2.075 8.465 1.00 19.34 115 TYR B C 1
ATOM 1795 O O . TYR B 1 71 ? 53.202 3.073 9.193 1.00 18.91 115 TYR B O 1
ATOM 1804 N N . TYR B 1 72 ? 53.019 0.843 8.848 1.00 18.35 116 TYR B N 1
ATOM 1805 C CA . TYR B 1 72 ? 52.187 0.618 10.026 1.00 17.82 116 TYR B CA 1
ATOM 1806 C C . TYR B 1 72 ? 52.846 1.009 11.333 1.00 17.05 116 TYR B C 1
ATOM 1807 O O . TYR B 1 72 ? 52.163 1.297 12.314 1.00 17.08 116 TYR B O 1
ATOM 1816 N N . SER B 1 73 ? 54.174 1.038 11.323 1.00 16.96 117 SER B N 1
ATOM 1817 C CA . SER B 1 73 ? 54.977 1.515 12.447 1.00 16.74 117 SER B CA 1
ATOM 1818 C C . SER B 1 73 ? 55.561 2.920 12.237 1.00 15.60 117 SER B C 1
ATOM 1819 O O . SER B 1 73 ? 56.408 3.360 13.013 1.00 15.60 117 SER B O 1
ATOM 1822 N N . ASP B 1 74 ? 55.137 3.613 11.187 1.00 15.14 118 ASP B N 1
ATOM 1823 C CA . ASP B 1 74 ? 55.734 4.915 10.840 1.00 14.74 118 ASP B CA 1
ATOM 1824 C C . ASP B 1 74 ? 55.022 6.063 11.569 1.00 14.72 118 ASP B C 1
ATOM 1825 O O . ASP B 1 74 ? 53.825 6.267 11.378 1.00 14.92 118 ASP B O 1
ATOM 1830 N N . PRO B 1 75 ? 55.765 6.834 12.401 1.00 15.03 119 PRO B N 1
ATOM 1831 C CA . PRO B 1 75 ? 55.158 7.974 13.118 1.00 14.46 119 PRO B CA 1
ATOM 1832 C C . PRO B 1 75 ? 54.418 8.966 12.206 1.00 13.96 119 PRO B C 1
ATOM 1833 O O . PRO B 1 75 ? 53.432 9.541 12.642 1.00 14.15 119 PRO B O 1
ATOM 1837 N N . ARG B 1 76 ? 54.876 9.174 10.968 1.00 13.96 120 ARG B N 1
ATOM 1838 C CA . ARG B 1 76 ? 54.193 10.094 10.032 1.00 13.82 120 ARG B CA 1
ATOM 1839 C C . ARG B 1 76 ? 52.849 9.501 9.579 1.00 13.68 120 ARG B C 1
ATOM 1840 O O . ARG B 1 76 ? 51.934 10.246 9.217 1.00 13.61 120 ARG B O 1
ATOM 1848 N N . PHE B 1 77 ? 52.756 8.168 9.556 1.00 13.72 121 PHE B N 1
ATOM 1849 C CA . PHE B 1 77 ? 51.510 7.473 9.160 1.00 14.10 121 PHE B CA 1
ATOM 1850 C C . PHE B 1 77 ? 50.479 7.573 10.291 1.00 13.85 121 PHE B C 1
ATOM 1851 O O . PHE B 1 77 ? 49.328 7.991 10.070 1.00 14.02 121 PHE B O 1
ATOM 1859 N N . LEU B 1 78 ? 50.908 7.243 11.508 1.00 13.74 122 LEU B N 1
ATOM 1860 C CA . LEU B 1 78 ? 50.086 7.469 12.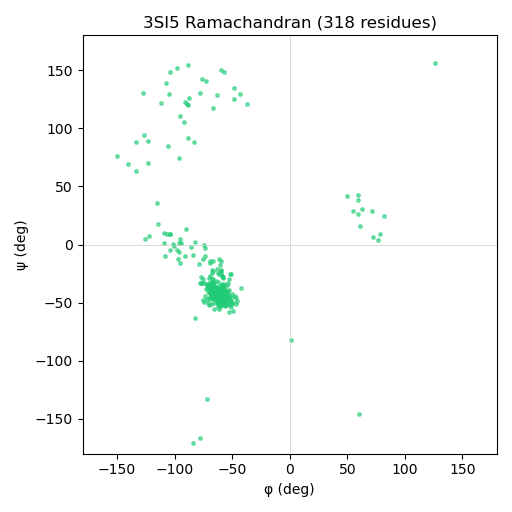707 1.00 13.98 122 LEU B CA 1
ATOM 1861 C C . LEU B 1 78 ? 49.623 8.930 12.790 1.00 14.44 122 LEU B C 1
ATOM 1862 O O . LEU B 1 78 ? 48.455 9.207 13.079 1.00 14.70 122 LEU B O 1
ATOM 1867 N N . ASN B 1 79 ? 50.519 9.854 12.470 1.00 15.18 123 ASN B N 1
ATOM 1868 C CA . ASN B 1 79 ? 50.171 11.285 12.466 1.00 16.48 123 ASN B CA 1
ATOM 1869 C C . ASN B 1 79 ? 48.939 11.614 11.629 1.00 17.10 123 ASN B C 1
ATOM 1870 O O . ASN B 1 79 ? 48.045 12.329 12.089 1.00 18.03 123 ASN B O 1
ATOM 1875 N N . LEU B 1 80 ? 48.883 11.085 10.408 1.00 17.93 124 LEU B N 1
ATOM 1876 C CA . LEU B 1 80 ? 47.717 11.230 9.522 1.00 18.48 124 LEU B CA 1
ATOM 1877 C C . LEU B 1 80 ? 46.410 10.814 10.175 1.00 18.98 124 LEU B C 1
ATOM 1878 O O . LEU B 1 80 ? 45.415 11.574 10.174 1.00 19.74 124 LEU B O 1
ATOM 1883 N N . TRP B 1 81 ? 46.420 9.609 10.724 1.00 18.54 125 TRP B N 1
ATOM 1884 C CA . TRP B 1 81 ? 45.265 9.036 11.392 1.00 19.21 125 TRP B CA 1
ATOM 1885 C C . TRP B 1 81 ? 44.851 9.884 12.591 1.00 19.30 125 TRP B C 1
ATOM 1886 O O . TRP B 1 81 ? 43.687 10.269 12.709 1.00 19.79 125 TRP B O 1
ATOM 1897 N N . LEU B 1 82 ? 45.801 10.190 13.471 1.00 19.36 126 LEU B N 1
ATOM 1898 C CA . LEU B 1 82 ? 45.503 11.030 14.630 1.00 19.43 126 LEU B CA 1
ATOM 1899 C C . LEU B 1 82 ? 44.884 12.365 14.233 1.00 20.33 126 LEU B C 1
ATOM 1900 O O . LEU B 1 82 ? 43.935 12.806 14.875 1.00 21.38 126 LEU B O 1
ATOM 1905 N N . LYS B 1 83 ? 45.408 13.005 13.187 1.00 20.70 127 LYS B N 1
ATOM 1906 C CA . LYS B 1 83 ? 44.816 14.245 12.673 1.00 21.58 127 LYS B CA 1
ATOM 1907 C C . LYS B 1 83 ? 43.424 14.020 12.069 1.00 21.89 127 LYS B C 1
ATOM 1908 O O . LYS B 1 83 ? 42.512 14.778 12.347 1.00 22.29 127 LYS B O 1
ATOM 1914 N N . LEU B 1 84 ? 43.252 12.968 11.272 1.00 22.35 128 LEU B N 1
ATOM 1915 C CA . LEU B 1 84 ? 41.924 12.627 10.740 1.00 23.47 128 LEU B CA 1
ATOM 1916 C C . LEU B 1 84 ? 40.918 12.376 11.875 1.00 24.25 128 LEU B C 1
ATOM 1917 O O . LEU B 1 84 ? 39.760 12.780 11.789 1.00 24.32 128 LEU B O 1
ATOM 1922 N N . GLY B 1 85 ? 41.387 11.725 12.941 1.00 24.95 129 GLY B N 1
ATOM 1923 C CA . GLY B 1 85 ? 40.590 11.453 14.136 1.00 25.58 129 GLY B CA 1
ATOM 1924 C C . GLY B 1 85 ? 39.978 12.687 14.779 1.00 26.79 129 GLY B C 1
ATOM 1925 O O . GLY B 1 85 ? 38.816 12.646 15.205 1.00 26.57 129 GLY B O 1
ATOM 1926 N N . ARG B 1 86 ? 40.757 13.775 14.844 1.00 27.50 130 ARG B N 1
ATOM 1927 C CA . ARG B 1 86 ? 40.304 15.051 15.421 1.00 29.17 130 ARG B CA 1
ATOM 1928 C C . ARG B 1 86 ? 39.107 15.632 14.681 1.00 29.71 130 ARG B C 1
ATOM 1929 O O . ARG B 1 86 ? 38.420 16.517 15.193 1.00 30.54 130 ARG B O 1
ATOM 1937 N N . LEU B 1 87 ? 38.876 15.143 13.471 1.00 29.62 131 LEU B N 1
ATOM 1938 C CA . LEU B 1 87 ? 37.842 15.692 12.620 1.00 30.31 131 LEU B CA 1
ATOM 1939 C C . LEU B 1 87 ? 36.664 14.754 12.463 1.00 30.44 131 LEU B C 1
ATOM 1940 O O . LEU B 1 87 ? 35.725 15.075 11.756 1.00 30.79 131 LEU B O 1
ATOM 1945 N N . CYS B 1 88 ? 36.718 13.605 13.130 1.00 30.11 132 CYS B N 1
ATOM 1946 C CA . CYS B 1 88 ? 35.609 12.652 13.126 1.00 30.74 132 CYS B CA 1
ATOM 1947 C C . CYS B 1 88 ? 34.616 12.968 14.242 1.00 30.82 132 CYS B C 1
ATOM 1948 O O . CYS B 1 88 ? 34.990 13.568 15.252 1.00 30.86 132 CYS B O 1
ATOM 1951 N N . ASN B 1 89 ? 33.357 12.570 14.058 1.00 30.97 133 ASN B N 1
ATOM 1952 C CA A ASN B 1 89 ? 32.336 12.718 15.096 0.50 31.02 133 ASN B CA 1
ATOM 1953 C CA B ASN B 1 89 ? 32.365 12.745 15.119 0.50 30.91 133 ASN B CA 1
ATOM 1954 C C . ASN B 1 89 ? 32.595 11.765 16.273 1.00 30.17 133 ASN B C 1
ATOM 1955 O O . ASN B 1 89 ? 32.362 12.108 17.429 1.00 30.07 133 ASN B O 1
ATOM 1964 N N . GLU B 1 90 ? 33.078 10.562 15.954 1.00 28.76 134 GLU B N 1
ATOM 1965 C CA . GLU B 1 90 ? 33.464 9.580 16.971 1.00 26.90 134 GLU B CA 1
ATOM 1966 C C . GLU B 1 90 ? 34.927 9.150 16.784 1.00 24.89 134 GLU B C 1
ATOM 1967 O O . GLU B 1 90 ? 35.198 8.191 16.072 1.00 24.43 134 GLU B O 1
ATOM 1973 N N . PRO B 1 91 ? 35.875 9.869 17.417 1.00 24.04 135 PRO B N 1
ATOM 1974 C CA . PRO B 1 91 ? 37.287 9.511 17.260 1.00 22.84 135 PRO B CA 1
ATOM 1975 C C . PRO B 1 91 ? 37.603 8.085 17.715 1.00 22.77 135 PRO B C 1
ATOM 1976 O O . PRO B 1 91 ? 38.527 7.456 17.173 1.00 22.49 135 PRO B O 1
ATOM 1980 N N . LEU B 1 92 ? 36.819 7.553 18.660 1.00 22.42 136 LEU B N 1
ATOM 1981 C CA . LEU B 1 92 ? 37.008 6.173 19.132 1.00 21.84 136 LEU B CA 1
ATOM 1982 C C . LEU B 1 92 ? 36.898 5.095 18.047 1.00 21.97 136 LEU B C 1
ATOM 1983 O O . LEU B 1 92 ? 37.514 4.028 18.176 1.00 21.54 136 LEU B O 1
ATOM 1988 N N . ASP B 1 93 ? 36.134 5.359 16.985 1.00 21.87 137 ASP B N 1
ATOM 1989 C CA . ASP B 1 93 ? 36.054 4.387 15.872 1.00 22.36 137 ASP B CA 1
ATOM 1990 C C . ASP B 1 93 ? 37.394 4.333 15.134 1.00 21.62 137 ASP B C 1
ATOM 1991 O O . ASP B 1 93 ? 37.876 3.263 14.753 1.00 21.67 137 ASP B O 1
ATOM 1996 N N . MET B 1 94 ? 37.983 5.503 14.934 1.00 21.13 138 MET B N 1
ATOM 1997 C CA . MET B 1 94 ? 39.324 5.602 14.354 1.00 20.21 138 MET B CA 1
ATOM 1998 C C . MET B 1 94 ? 40.314 4.780 15.183 1.00 19.44 138 MET B C 1
ATOM 1999 O O . MET B 1 94 ? 41.021 3.939 14.636 1.00 20.13 138 MET B O 1
ATOM 2004 N N . TYR B 1 95 ? 40.366 5.012 16.493 1.00 19.17 139 TYR B N 1
ATOM 2005 C CA . TYR B 1 95 ? 41.314 4.270 17.345 1.00 18.67 139 TYR B CA 1
ATOM 2006 C C . TYR B 1 95 ? 41.107 2.758 17.281 1.00 19.11 139 TYR B C 1
ATOM 2007 O O . TYR B 1 95 ? 42.080 2.003 17.228 1.00 19.22 139 TYR B O 1
ATOM 2016 N N . SER B 1 96 ? 39.848 2.326 17.275 1.00 19.76 140 SER B N 1
ATOM 2017 C CA . SER B 1 96 ? 39.524 0.890 17.209 1.00 21.43 140 SER B CA 1
ATOM 2018 C C . SER B 1 96 ? 39.978 0.292 15.887 1.00 21.36 140 SER B C 1
ATOM 2019 O O . SER B 1 96 ? 40.595 -0.764 15.866 1.00 21.26 140 SER B O 1
ATOM 2022 N N . TYR B 1 97 ? 39.670 0.993 14.798 1.00 21.84 141 TYR B N 1
ATOM 2023 C CA . TYR B 1 97 ? 40.181 0.640 13.478 1.00 22.33 141 TYR B CA 1
ATOM 2024 C C . TYR B 1 97 ? 41.695 0.406 13.442 1.00 21.98 141 TYR B C 1
ATOM 2025 O O . TYR B 1 97 ? 42.147 -0.677 13.037 1.00 21.58 141 TYR B O 1
ATOM 2034 N N . LEU B 1 98 ? 42.465 1.414 13.862 1.00 20.98 142 LEU B N 1
ATOM 2035 C CA . LEU B 1 98 ? 43.930 1.278 13.918 1.00 20.86 142 LEU B CA 1
ATOM 2036 C C . LEU B 1 98 ? 44.348 0.011 14.661 1.00 20.67 142 LEU B C 1
ATOM 2037 O O . LEU B 1 98 ? 45.190 -0.737 14.181 1.00 20.18 142 LEU B O 1
ATOM 2042 N N . HIS B 1 99 ? 43.757 -0.198 15.836 1.00 21.31 143 HIS B N 1
ATOM 2043 C CA . HIS B 1 99 ? 44.064 -1.333 16.694 1.00 22.76 143 HIS B CA 1
ATOM 2044 C C . HIS B 1 99 ? 43.804 -2.630 15.955 1.00 23.59 143 HIS B C 1
ATOM 2045 O O . HIS B 1 99 ? 44.656 -3.500 15.890 1.00 23.50 143 HIS B O 1
ATOM 2052 N N . ASN B 1 100 ? 42.620 -2.723 15.370 1.00 25.07 144 ASN B N 1
ATOM 2053 C CA . ASN B 1 100 ? 42.228 -3.877 14.583 1.00 26.90 144 ASN B CA 1
ATOM 2054 C C . ASN B 1 100 ? 43.146 -4.143 13.397 1.00 27.01 144 ASN B C 1
ATOM 2055 O O . ASN B 1 100 ? 43.468 -5.302 13.110 1.00 27.81 144 ASN B O 1
ATOM 2060 N N . GLN B 1 101 ? 43.574 -3.078 12.722 1.00 26.41 145 GLN B N 1
ATOM 2061 C CA . GLN B 1 101 ? 44.460 -3.195 11.561 1.00 26.60 145 GLN B CA 1
ATOM 2062 C C . GLN B 1 101 ? 45.930 -3.425 11.911 1.00 26.02 145 GLN B C 1
ATOM 2063 O O . GLN B 1 101 ? 46.708 -3.827 11.054 1.00 26.62 145 GLN B O 1
ATOM 2069 N N . GLY B 1 102 ? 46.310 -3.158 13.157 1.00 25.41 146 GLY B N 1
ATOM 2070 C CA . GLY B 1 102 ? 47.713 -3.252 13.563 1.00 24.77 146 GLY B CA 1
ATOM 2071 C C . GLY B 1 102 ? 48.511 -2.007 13.205 1.00 24.41 146 GLY B C 1
ATOM 2072 O O . GLY B 1 102 ? 49.740 -2.063 13.072 1.00 24.69 146 GLY B O 1
ATOM 2073 N N . ILE B 1 103 ? 47.820 -0.875 13.064 1.00 22.98 147 ILE B N 1
ATOM 2074 C CA . ILE B 1 103 ? 48.479 0.383 12.749 1.00 21.76 147 ILE B CA 1
ATOM 2075 C C . ILE B 1 103 ? 48.848 1.114 14.039 1.00 21.90 147 ILE B C 1
ATOM 2076 O O . ILE B 1 103 ? 47.980 1.408 14.875 1.00 21.24 147 ILE B O 1
ATOM 2081 N N . GLY B 1 104 ? 50.135 1.413 14.190 1.00 21.36 148 GLY B N 1
ATOM 2082 C CA . GLY B 1 104 ? 50.596 2.215 15.308 1.00 21.23 148 GLY B CA 1
ATOM 2083 C C . GLY B 1 104 ? 50.696 1.448 16.617 1.00 21.47 148 GLY B C 1
ATOM 2084 O O . GLY B 1 104 ? 50.937 2.052 17.670 1.00 21.65 148 GLY B O 1
ATOM 2085 N N . VAL B 1 105 ? 50.542 0.127 16.561 1.00 21.02 149 VAL B N 1
ATOM 2086 C CA . VAL B 1 105 ? 50.536 -0.681 17.787 1.00 21.87 149 VAL B CA 1
ATOM 2087 C C . VAL B 1 105 ? 51.889 -0.783 18.519 1.00 22.62 149 VAL B C 1
ATOM 2088 O O . VAL B 1 105 ? 51.945 -1.152 19.703 1.00 22.82 149 VAL B O 1
ATOM 2092 N N . SER B 1 106 ? 52.969 -0.426 17.834 1.00 22.75 150 SER B N 1
ATOM 2093 C CA . SER B 1 106 ? 54.278 -0.386 18.481 1.00 23.40 150 SER B CA 1
ATOM 2094 C C . SER B 1 106 ? 54.607 1.018 18.966 1.00 22.37 150 SER B C 1
ATOM 2095 O O . SER B 1 106 ? 55.698 1.249 19.483 1.00 22.81 150 SER B O 1
ATOM 2098 N N . LEU B 1 107 ? 53.651 1.942 18.826 1.00 21.63 151 LEU B N 1
ATOM 2099 C CA . LEU B 1 107 ? 53.879 3.371 19.106 1.00 20.58 151 LEU B CA 1
ATOM 2100 C C . LEU B 1 107 ? 53.130 3.903 20.337 1.00 20.28 151 LEU B C 1
ATOM 2101 O O . LEU B 1 107 ? 51.905 3.865 20.380 1.00 19.87 151 LEU B O 1
ATOM 2106 N N . ALA B 1 108 ? 53.870 4.442 21.310 1.00 20.43 152 ALA B N 1
ATOM 2107 C CA . ALA B 1 108 ? 53.292 4.895 22.583 1.00 19.86 152 ALA B CA 1
ATOM 2108 C C . ALA B 1 108 ? 52.233 5.987 22.397 1.00 19.45 152 ALA B C 1
ATOM 2109 O O . ALA B 1 108 ? 51.218 6.002 23.094 1.00 19.57 152 ALA B O 1
ATOM 2111 N N . GLN B 1 109 ? 52.472 6.890 21.456 1.00 18.95 153 GLN B N 1
ATOM 2112 C CA . GLN B 1 109 ? 51.554 7.987 21.156 1.00 18.93 153 GLN B CA 1
ATOM 2113 C C . GLN B 1 109 ? 50.162 7.496 20.782 1.00 18.25 153 GLN B C 1
ATOM 2114 O O . GLN B 1 109 ? 49.169 8.158 21.084 1.00 18.56 153 GLN B O 1
ATOM 2120 N N . PHE B 1 110 ? 50.101 6.367 20.079 1.00 17.87 154 PHE B N 1
ATOM 2121 C CA . PHE B 1 110 ? 48.838 5.734 19.762 1.00 17.21 154 PHE B CA 1
ATOM 2122 C C . PHE B 1 110 ? 48.022 5.447 21.022 1.00 17.14 154 PHE B C 1
ATOM 2123 O O . PHE B 1 110 ? 46.849 5.829 21.112 1.00 16.63 154 PHE B O 1
ATOM 2131 N N . TYR B 1 111 ? 48.650 4.777 21.985 1.00 16.98 155 TYR B N 1
ATOM 2132 C CA . TYR B 1 111 ? 47.981 4.420 23.236 1.00 17.48 155 TYR B CA 1
ATOM 2133 C C . TYR B 1 111 ? 47.674 5.629 24.122 1.00 17.58 155 TYR B C 1
ATOM 2134 O O . TYR B 1 111 ? 46.626 5.668 24.770 1.00 17.76 155 TYR B O 1
ATOM 2143 N N . ILE B 1 112 ? 48.575 6.615 24.148 1.00 17.90 156 ILE B N 1
ATOM 2144 C CA . ILE B 1 112 ? 48.348 7.833 24.942 1.00 17.91 156 ILE B CA 1
ATOM 2145 C C . ILE B 1 112 ? 47.106 8.573 24.443 1.00 18.18 156 ILE B C 1
ATOM 2146 O O . ILE B 1 112 ? 46.217 8.868 25.231 1.00 18.68 156 ILE B O 1
ATOM 2151 N N . SER B 1 113 ? 47.033 8.830 23.135 1.00 18.55 157 SER B N 1
ATOM 2152 C CA . SER B 1 113 ? 45.904 9.577 22.550 1.00 18.45 157 SER B CA 1
ATOM 2153 C C . SER B 1 113 ? 44.585 8.859 22.764 1.00 18.44 157 SER B C 1
ATOM 2154 O O . SER B 1 113 ? 43.586 9.488 23.113 1.00 19.40 157 SER B O 1
ATOM 2157 N N . TRP B 1 114 ? 44.601 7.542 22.568 1.00 18.10 158 TRP B N 1
ATOM 2158 C CA . TRP B 1 114 ? 43.418 6.696 22.698 1.00 17.95 158 TRP B CA 1
ATOM 2159 C C . TRP B 1 114 ? 42.908 6.656 24.137 1.00 17.95 158 TRP B C 1
ATOM 2160 O O . TRP B 1 114 ? 41.735 6.961 24.414 1.00 17.84 158 TRP B O 1
ATOM 2171 N N . ALA B 1 115 ? 43.794 6.275 25.049 1.00 17.41 159 ALA B N 1
ATOM 2172 C CA . ALA B 1 115 ? 43.496 6.324 26.478 1.00 17.55 159 ALA B CA 1
ATOM 2173 C C . ALA B 1 115 ? 42.938 7.694 26.912 1.00 17.94 159 ALA B C 1
ATOM 2174 O O . ALA B 1 115 ? 41.957 7.764 27.668 1.00 17.40 159 ALA B O 1
ATOM 2176 N N . GLU B 1 116 ? 43.532 8.772 26.408 1.00 18.06 160 GLU B N 1
ATOM 2177 C CA . GLU B 1 116 ? 43.092 10.113 26.792 1.00 19.37 160 GLU B CA 1
ATOM 2178 C C . GLU B 1 116 ? 41.680 10.405 26.282 1.00 19.14 160 GLU B C 1
ATOM 2179 O O . GLU B 1 116 ? 40.902 11.127 26.923 1.00 19.77 160 GLU B O 1
ATOM 2185 N N . GLU B 1 117 ? 41.342 9.838 25.133 1.00 18.75 161 GLU B N 1
ATOM 2186 C CA . GLU B 1 117 ? 40.000 9.986 24.607 1.00 18.82 161 GLU B CA 1
ATOM 2187 C C . GLU B 1 117 ? 39.009 9.284 25.547 1.00 18.16 161 GLU B C 1
ATOM 2188 O O . GLU B 1 117 ? 37.995 9.860 25.920 1.00 17.81 161 GLU B O 1
ATOM 2194 N N . TYR B 1 118 ? 39.312 8.054 25.953 1.00 17.60 162 TYR B N 1
ATOM 2195 C CA . TYR B 1 118 ? 38.445 7.354 26.912 1.00 17.45 162 TYR B CA 1
ATOM 2196 C C . TYR B 1 118 ? 38.351 8.077 28.247 1.00 16.73 162 TYR B C 1
ATOM 2197 O O . TYR B 1 118 ? 37.279 8.132 28.825 1.00 15.94 162 TYR B O 1
ATOM 2206 N N . GLU B 1 119 ? 39.473 8.624 28.721 1.00 16.85 163 GLU B N 1
ATOM 2207 C CA . GLU B 1 119 ? 39.503 9.382 29.984 1.00 17.31 163 GLU B CA 1
ATOM 2208 C C . GLU B 1 119 ? 38.617 10.627 29.942 1.00 17.95 163 GLU B C 1
ATOM 2209 O O . GLU B 1 119 ? 37.886 10.908 30.885 1.00 18.70 163 GLU B O 1
ATOM 2215 N N . ALA B 1 120 ? 38.675 11.362 28.839 1.00 18.21 164 ALA B N 1
ATOM 2216 C CA . ALA B 1 120 ? 37.851 12.552 28.682 1.00 19.09 164 ALA B CA 1
ATOM 2217 C C . ALA B 1 120 ? 36.363 12.190 28.707 1.00 19.33 164 ALA B C 1
ATOM 2218 O O . ALA B 1 120 ? 35.563 12.951 29.244 1.00 19.48 164 ALA B O 1
ATOM 2220 N N . ARG B 1 121 ? 36.005 11.036 28.125 1.00 19.73 165 ARG B N 1
ATOM 2221 C CA . ARG B 1 121 ? 34.633 10.486 28.220 1.00 20.62 165 ARG B CA 1
ATOM 2222 C C . ARG B 1 121 ? 34.313 9.874 29.579 1.00 19.30 165 ARG B C 1
ATOM 2223 O O . ARG B 1 121 ? 33.216 9.363 29.758 1.00 19.94 165 ARG B O 1
ATOM 2231 N N . GLU B 1 122 ? 35.262 9.892 30.504 1.00 18.20 166 GLU B N 1
ATOM 2232 C CA . GLU B 1 122 ? 35.064 9.313 31.846 1.00 18.27 166 GLU B CA 1
ATOM 2233 C C . GLU B 1 122 ? 34.714 7.816 31.810 1.00 17.80 166 GLU B C 1
ATOM 2234 O O . GLU B 1 122 ? 33.849 7.338 32.561 1.00 17.53 166 GLU B O 1
ATOM 2240 N N . ASN B 1 123 ? 35.365 7.104 30.883 1.00 17.03 167 ASN B N 1
ATOM 2241 C CA . ASN B 1 123 ? 35.529 5.662 30.975 1.00 16.22 167 ASN B CA 1
ATOM 2242 C C . ASN B 1 123 ? 36.973 5.390 31.373 1.00 16.02 167 ASN B C 1
ATOM 2243 O O . ASN B 1 123 ? 37.852 5.143 30.528 1.00 14.85 167 ASN B O 1
ATOM 2248 N N . PHE B 1 124 ? 37.206 5.441 32.681 1.00 16.18 168 PHE B N 1
ATOM 2249 C CA . PHE B 1 124 ? 38.526 5.266 33.246 1.00 16.79 168 PHE B CA 1
ATOM 2250 C C . PHE B 1 124 ? 39.016 3.827 33.106 1.00 17.08 168 PHE B C 1
ATOM 2251 O O . PHE B 1 124 ? 40.217 3.584 32.918 1.00 17.15 168 PHE B O 1
ATOM 2259 N N . ARG B 1 125 ? 38.080 2.886 33.175 1.00 17.30 169 ARG B N 1
ATOM 2260 C CA . ARG B 1 125 ? 38.401 1.465 33.056 1.00 18.51 169 ARG B CA 1
ATOM 2261 C C . ARG B 1 125 ? 39.010 1.141 31.693 1.00 18.38 169 ARG B C 1
ATOM 2262 O O . ARG B 1 125 ? 40.050 0.502 31.616 1.00 19.00 169 ARG B O 1
ATOM 2270 N N . LYS B 1 126 ? 38.366 1.584 30.622 1.00 19.25 170 LYS B N 1
ATOM 2271 C CA . LYS B 1 126 ? 38.920 1.377 29.282 1.00 19.45 170 LYS B CA 1
ATOM 2272 C C . LYS B 1 126 ? 40.211 2.163 29.057 1.00 18.71 170 LYS B C 1
ATOM 2273 O O . LYS B 1 126 ? 41.133 1.659 28.419 1.00 18.81 170 LYS B O 1
ATOM 2279 N N . ALA B 1 127 ? 40.311 3.369 29.606 1.00 17.77 171 ALA B N 1
ATOM 2280 C CA . ALA B 1 127 ? 41.553 4.130 29.466 1.00 17.20 171 ALA B CA 1
ATOM 2281 C C . ALA B 1 127 ? 42.707 3.349 30.103 1.00 16.84 171 ALA B C 1
ATOM 2282 O O . ALA B 1 127 ? 43.760 3.220 29.510 1.00 16.87 171 ALA B O 1
ATOM 2284 N N . ASP B 1 128 ? 42.485 2.812 31.296 1.00 16.90 172 ASP B N 1
ATOM 2285 C CA . ASP B 1 128 ? 43.500 2.036 31.997 1.00 17.42 172 ASP B CA 1
ATOM 2286 C C . ASP B 1 128 ? 43.899 0.783 31.219 1.00 17.47 172 ASP B C 1
ATOM 2287 O O . ASP B 1 128 ? 45.085 0.469 31.111 1.00 17.23 172 ASP B O 1
ATOM 2292 N N . ALA B 1 129 ? 42.913 0.088 30.658 1.00 17.08 173 ALA B N 1
ATOM 2293 C CA . ALA B 1 129 ? 43.190 -1.099 29.875 1.00 18.11 173 ALA B CA 1
ATOM 2294 C C . ALA B 1 129 ? 44.033 -0.746 28.653 1.00 18.40 173 ALA B C 1
ATOM 2295 O O . ALA B 1 129 ? 44.932 -1.493 28.282 1.00 18.85 173 ALA B O 1
AT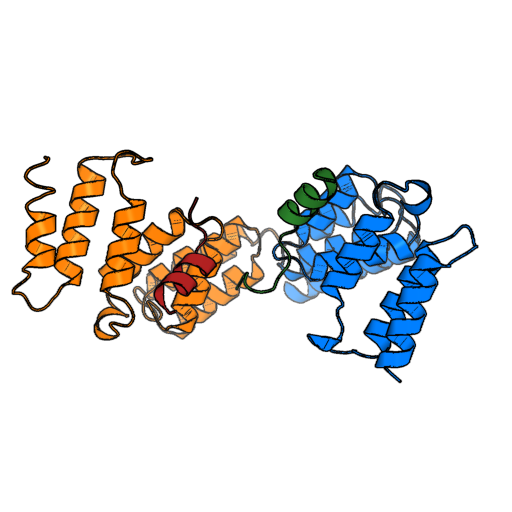OM 2297 N N . ILE B 1 130 ? 43.756 0.397 28.040 1.00 18.32 174 ILE B N 1
ATOM 2298 C CA . ILE B 1 130 ? 44.570 0.861 26.911 1.00 18.73 174 ILE B CA 1
ATOM 2299 C C . ILE B 1 130 ? 46.032 1.141 27.277 1.00 19.28 174 ILE B C 1
ATOM 2300 O O . ILE B 1 130 ? 46.945 0.679 26.582 1.00 19.33 174 ILE B O 1
ATOM 2305 N N . PHE B 1 131 ? 46.249 1.901 28.351 1.00 19.60 175 PHE B N 1
ATOM 2306 C CA . PHE B 1 131 ? 47.586 2.071 28.900 1.00 20.29 175 PHE B CA 1
ATOM 2307 C C . PHE B 1 131 ? 48.274 0.737 29.132 1.00 21.61 175 PHE B C 1
ATOM 2308 O O . PHE B 1 131 ? 49.423 0.534 28.701 1.00 21.67 175 PHE B O 1
ATOM 2316 N N . GLN B 1 132 ? 47.576 -0.183 29.798 1.00 22.71 176 GLN B N 1
ATOM 2317 C CA . GLN B 1 132 ? 48.202 -1.458 30.173 1.00 24.70 176 GLN B CA 1
ATOM 2318 C C . GLN B 1 132 ? 48.567 -2.285 28.924 1.00 25.42 176 GLN B C 1
ATOM 2319 O O . GLN B 1 132 ? 49.637 -2.892 28.867 1.00 25.67 176 GLN B O 1
ATOM 2325 N N . GLU B 1 133 ? 47.688 -2.267 27.928 1.00 25.75 177 GLU B N 1
ATOM 2326 C CA . GLU B 1 133 ? 47.943 -2.916 26.630 1.00 27.60 177 GLU B CA 1
ATOM 2327 C C . GLU B 1 133 ? 49.172 -2.328 25.894 1.00 27.60 177 GLU B C 1
ATOM 2328 O O . GLU B 1 133 ? 49.970 -3.067 25.330 1.00 27.97 177 GLU B O 1
ATOM 2334 N N . GLY B 1 134 ? 49.326 -1.008 25.923 1.00 27.27 178 GLY B N 1
ATOM 2335 C CA . GLY B 1 134 ? 50.494 -0.367 25.325 1.00 28.25 178 GLY B CA 1
ATOM 2336 C C . GLY B 1 134 ? 51.794 -0.736 26.024 1.00 29.13 178 GLY B C 1
ATOM 2337 O O . GLY B 1 134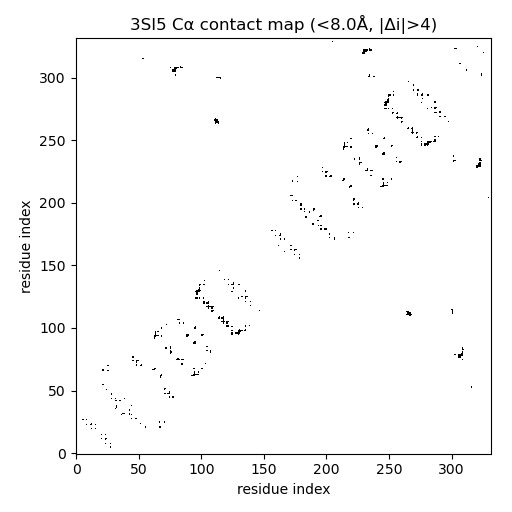 ? 52.801 -1.030 25.375 1.00 29.03 178 GLY B O 1
ATOM 2338 N N . ILE B 1 135 ? 51.759 -0.723 27.354 1.00 29.71 179 ILE B N 1
ATOM 2339 C CA . ILE B 1 135 ? 52.912 -1.077 28.178 1.00 31.15 179 ILE B CA 1
ATOM 2340 C C . ILE B 1 135 ? 53.299 -2.532 27.894 1.00 32.41 179 ILE B C 1
ATOM 2341 O O . ILE B 1 135 ? 54.486 -2.853 27.748 1.00 32.98 179 ILE B O 1
ATOM 2346 N N . GLN B 1 136 ? 52.287 -3.389 27.762 1.00 33.16 180 GLN B N 1
ATOM 2347 C CA . GLN B 1 136 ? 52.509 -4.803 27.442 1.00 34.63 180 GLN B CA 1
ATOM 2348 C C . GLN B 1 136 ? 53.025 -5.039 26.017 1.00 34.79 180 GLN B C 1
ATOM 2349 O O . GLN B 1 136 ? 53.696 -6.034 25.760 1.00 35.77 180 GLN B O 1
ATOM 2355 N N . GLN B 1 137 ? 52.715 -4.136 25.090 1.00 34.57 181 GLN B N 1
ATOM 2356 C CA . GLN B 1 137 ? 53.219 -4.267 23.725 1.00 34.81 181 GLN B CA 1
ATOM 2357 C C . GLN B 1 137 ? 54.612 -3.648 23.582 1.00 35.12 181 GLN B C 1
ATOM 2358 O O . GLN B 1 137 ? 55.224 -3.692 22.516 1.00 35.40 181 GLN B O 1
ATOM 2364 N N . LYS B 1 138 ? 55.108 -3.076 24.673 1.00 35.31 182 LYS B N 1
ATOM 2365 C CA . LYS B 1 138 ? 56.424 -2.436 24.702 1.00 35.86 182 LYS B CA 1
ATOM 2366 C C . LYS B 1 138 ? 56.498 -1.291 23.677 1.00 35.21 182 LYS B C 1
ATOM 2367 O O . LYS B 1 138 ? 57.489 -1.135 22.959 1.00 35.56 182 LYS B O 1
ATOM 2373 N N . ALA B 1 139 ? 55.433 -0.494 23.613 1.00 34.01 183 ALA B N 1
ATOM 2374 C CA . ALA B 1 139 ? 55.364 0.606 22.659 1.00 33.51 183 ALA B CA 1
ATOM 2375 C C . ALA B 1 139 ? 56.290 1.737 23.083 1.00 33.36 183 ALA B C 1
ATOM 2376 O O . ALA B 1 139 ? 56.400 2.046 24.264 1.00 33.30 183 ALA B O 1
ATOM 2378 N N . GLU B 1 140 ? 56.949 2.351 22.109 1.00 33.77 184 GLU B N 1
ATOM 2379 C CA . GLU B 1 140 ? 58.008 3.327 22.377 1.00 34.12 184 GLU B CA 1
ATOM 2380 C C . GLU B 1 140 ? 57.521 4.757 22.139 1.00 33.72 184 GLU B C 1
ATOM 2381 O O . GLU B 1 140 ? 56.636 4.971 21.303 1.00 33.55 184 GLU B O 1
ATOM 2387 N N . PRO B 1 141 ? 58.055 5.741 22.898 1.00 33.91 185 PRO B N 1
ATOM 2388 C CA . PRO B 1 141 ? 58.954 5.616 24.073 1.00 34.50 185 PRO B CA 1
ATOM 2389 C C . PRO B 1 141 ? 58.277 4.960 25.294 1.00 34.48 185 PRO B C 1
ATOM 2390 O O . PRO B 1 141 ? 57.315 5.495 25.837 1.00 34.14 185 PRO B O 1
ATOM 2394 N N . LEU B 1 142 ? 58.793 3.808 25.709 1.00 34.85 186 LEU B N 1
ATOM 2395 C CA . LEU B 1 142 ? 58.133 2.973 26.712 1.00 35.02 186 LEU B CA 1
ATOM 2396 C C . LEU B 1 142 ? 58.110 3.576 28.114 1.00 35.70 186 LEU B C 1
ATOM 2397 O O . LEU B 1 142 ? 57.082 3.504 28.807 1.00 35.24 186 LEU B O 1
ATOM 2402 N N . GLU B 1 143 ? 59.234 4.172 28.529 1.00 36.03 187 GLU B N 1
ATOM 2403 C CA . GLU B 1 143 ? 59.304 4.836 29.828 1.00 36.34 187 GLU B CA 1
ATOM 2404 C C . GLU B 1 143 ? 58.355 6.042 29.892 1.00 35.43 187 GLU B C 1
ATOM 2405 O O . GLU B 1 143 ? 57.827 6.358 30.958 1.00 35.72 187 GLU B O 1
ATOM 2411 N N . ARG B 1 144 ? 58.130 6.696 28.753 1.00 34.59 188 ARG B N 1
ATOM 2412 C CA . ARG B 1 144 ? 57.177 7.806 28.667 1.00 33.57 188 ARG B CA 1
ATOM 2413 C C . ARG B 1 144 ? 55.720 7.317 28.740 1.00 32.17 188 ARG B C 1
ATOM 2414 O O . ARG B 1 144 ? 54.863 7.964 29.352 1.00 31.54 188 ARG B O 1
ATOM 2422 N N . LEU B 1 145 ? 55.452 6.177 28.116 1.00 30.91 189 LEU B N 1
ATOM 2423 C CA . LEU B 1 145 ? 54.156 5.533 28.223 1.00 29.97 189 LEU B CA 1
ATOM 2424 C C . LEU B 1 145 ? 53.833 5.148 29.677 1.00 29.85 189 LEU B C 1
ATOM 2425 O O . LEU B 1 145 ? 52.758 5.473 30.177 1.00 29.07 189 LEU B O 1
ATOM 2430 N N . GLN B 1 146 ? 54.768 4.461 30.332 1.00 30.03 190 GLN B N 1
ATOM 2431 C CA . GLN B 1 146 ? 54.610 4.044 31.724 1.00 30.63 190 GLN B CA 1
ATOM 2432 C C . GLN B 1 146 ? 54.404 5.248 32.644 1.00 30.62 190 GLN B C 1
ATOM 2433 O O . GLN B 1 146 ? 53.527 5.224 33.510 1.00 30.79 190 GLN B O 1
ATOM 2439 N N . SER B 1 147 ? 55.183 6.306 32.424 1.00 30.21 191 SER B N 1
ATOM 2440 C CA . SER B 1 147 ? 55.034 7.548 33.175 1.00 30.13 191 SER B CA 1
ATOM 2441 C C . SER B 1 147 ? 53.688 8.241 32.927 1.00 29.15 191 SER B C 1
ATOM 2442 O O . SER B 1 147 ? 53.106 8.805 33.857 1.00 28.96 191 SER B O 1
ATOM 2445 N N . GLN B 1 148 ? 53.201 8.195 31.685 1.00 28.33 192 GLN B N 1
ATOM 2446 C CA . GLN B 1 148 ? 51.869 8.725 31.353 1.00 27.55 192 GLN B CA 1
ATOM 2447 C C . GLN B 1 148 ? 50.778 7.891 32.027 1.00 26.83 192 GLN B C 1
ATOM 2448 O O . GLN B 1 148 ? 49.758 8.429 32.460 1.00 27.10 192 GLN B O 1
ATOM 2454 N N . HIS B 1 149 ? 50.997 6.582 32.111 1.00 26.28 193 HIS B N 1
ATOM 2455 C CA . HIS B 1 149 ? 50.099 5.698 32.842 1.00 26.14 193 HIS B CA 1
ATOM 2456 C C . HIS B 1 149 ? 50.075 6.023 34.338 1.00 26.35 193 HIS B C 1
ATOM 2457 O O . HIS B 1 149 ? 49.005 6.127 34.930 1.00 25.42 193 HIS B O 1
ATOM 2464 N N . ARG B 1 150 ? 51.249 6.201 34.942 1.00 27.13 194 ARG B N 1
ATOM 2465 C CA . ARG B 1 150 ? 51.301 6.569 36.365 1.00 28.37 194 ARG B CA 1
ATOM 2466 C C . ARG B 1 150 ? 50.552 7.869 36.634 1.00 28.21 194 ARG B C 1
ATOM 2467 O O . ARG B 1 150 ? 49.818 7.971 37.610 1.00 28.42 194 ARG B O 1
ATOM 2475 N N . GLN B 1 151 ? 50.703 8.841 35.743 1.00 28.64 195 GLN B N 1
ATOM 2476 C CA . GLN B 1 151 ? 50.063 10.140 35.916 1.00 29.26 195 GLN B CA 1
ATOM 2477 C C . GLN B 1 151 ? 48.553 10.058 35.752 1.00 29.25 195 GLN B C 1
ATOM 2478 O O . GLN B 1 151 ? 47.803 10.776 36.436 1.00 29.12 195 GLN B O 1
ATOM 2484 N N . PHE B 1 152 ? 48.121 9.196 34.829 1.00 28.46 196 PHE B N 1
ATOM 2485 C CA . PHE B 1 152 ? 46.714 8.907 34.680 1.00 28.17 196 PHE B CA 1
ATOM 2486 C C . PHE B 1 152 ? 46.137 8.287 35.958 1.00 28.66 196 PHE B C 1
ATOM 2487 O O . PHE B 1 152 ? 45.058 8.686 36.395 1.00 28.16 196 PHE B O 1
ATOM 2495 N N . GLN B 1 153 ? 46.846 7.310 36.532 1.00 29.37 197 GLN B N 1
ATOM 2496 C CA . GLN B 1 153 ? 46.381 6.607 37.736 1.00 30.66 197 GLN B CA 1
ATOM 2497 C C . GLN B 1 153 ? 46.187 7.568 38.906 1.00 31.76 197 GLN B C 1
ATOM 2498 O O . GLN B 1 153 ? 45.286 7.367 39.736 1.00 31.40 197 GLN B O 1
ATOM 2504 N N . ALA B 1 154 ? 47.054 8.586 38.967 1.00 32.79 198 ALA B N 1
ATOM 2505 C CA . ALA B 1 154 ? 47.022 9.615 40.005 1.00 34.02 198 ALA B CA 1
ATOM 2506 C C . ALA B 1 154 ? 45.792 10.516 39.931 1.00 34.77 198 ALA B C 1
ATOM 2507 O O . ALA B 1 154 ? 45.210 10.852 40.967 1.00 35.26 198 ALA B O 1
ATOM 2509 N N . ARG B 1 155 ? 45.406 10.912 38.716 1.00 35.21 199 ARG B N 1
ATOM 2510 C CA . ARG B 1 155 ? 44.215 11.749 38.499 1.00 36.14 199 ARG B CA 1
ATOM 2511 C C . ARG B 1 155 ? 42.929 11.048 38.962 1.00 36.87 199 ARG B C 1
ATOM 2512 O O . ARG B 1 155 ? 42.050 11.670 39.572 1.00 37.35 199 ARG B O 1
ATOM 2520 N N . VAL B 1 156 ? 42.841 9.747 38.688 1.00 37.04 200 VAL B N 1
ATOM 2521 C CA . VAL B 1 156 ? 41.658 8.955 39.029 1.00 37.50 200 VAL B CA 1
ATOM 2522 C C . VAL B 1 156 ? 41.742 8.316 40.429 1.00 38.07 200 VAL B C 1
ATOM 2523 O O . VAL B 1 156 ? 40.935 7.434 40.759 1.00 37.52 200 VAL B O 1
ATOM 2527 N N . SER B 1 157 ? 42.706 8.771 41.241 1.00 38.75 201 SER B N 1
ATOM 2528 C CA . SER B 1 157 ? 42.869 8.294 42.625 1.00 39.67 201 SER B CA 1
ATOM 2529 C C . SER B 1 157 ? 41.586 8.487 43.400 1.00 40.20 201 SER B C 1
ATOM 2530 O O . SER B 1 157 ? 41.142 7.595 44.145 1.00 40.30 201 SER B O 1
ATOM 2533 N N . ARG B 1 158 ? 41.009 9.669 43.209 1.00 40.78 202 ARG B N 1
ATOM 2534 C CA . ARG B 1 158 ? 39.876 10.161 43.982 1.00 42.02 202 ARG B CA 1
ATOM 2535 C C . ARG B 1 158 ? 38.621 9.271 43.896 1.00 41.70 202 ARG B C 1
ATOM 2536 O O . ARG B 1 158 ? 37.695 9.407 44.708 1.00 42.00 202 ARG B O 1
ATOM 2544 N N . GLN B 1 159 ? 38.620 8.352 42.927 1.00 41.37 203 GLN B N 1
ATOM 2545 C CA . GLN B 1 159 ? 37.525 7.407 42.724 1.00 41.12 203 GLN B CA 1
ATOM 2546 C C . GLN B 1 159 ? 37.514 6.343 43.817 1.00 41.20 203 GLN B C 1
ATOM 2547 O O . GLN B 1 159 ? 36.493 6.138 44.473 1.00 41.51 203 GLN B O 1
ATOM 2553 N N . SER C 2 6 ? 33.679 -0.482 18.371 1.00 57.73 208 SER X N 1
ATOM 2554 C CA . SER C 2 6 ? 33.185 0.151 17.123 1.00 57.88 208 SER X CA 1
ATOM 2555 C C . SER C 2 6 ? 31.683 0.492 17.170 1.00 55.87 208 SER X C 1
ATOM 2556 O O . SER C 2 6 ? 30.854 -0.352 17.526 1.00 55.17 208 SER X O 1
ATOM 2558 N N . SER C 2 7 ? 31.365 1.740 16.811 1.00 55.30 209 SER X N 1
ATOM 2559 C CA . SER C 2 7 ? 29.987 2.250 16.647 1.00 53.29 209 SER X CA 1
ATOM 2560 C C . SER C 2 7 ? 29.054 1.359 15.814 1.00 52.85 209 SER X C 1
ATOM 2561 O O . SER C 2 7 ? 27.900 1.149 16.173 1.00 51.64 209 SER X O 1
ATOM 2564 N N . GLU C 2 8 ? 29.574 0.876 14.691 1.00 54.26 210 GLU X N 1
ATOM 2565 C CA . GLU C 2 8 ? 28.843 0.099 13.685 1.00 55.08 210 GLU X CA 1
ATOM 2566 C C . GLU C 2 8 ? 27.358 -0.144 13.972 1.00 53.19 210 GLU X C 1
ATOM 2567 O O . GLU C 2 8 ? 26.503 0.580 13.459 1.00 53.61 210 GLU X O 1
ATOM 2569 N N . ASN C 2 9 ? 27.064 -1.151 14.793 1.00 51.42 211 ASN X N 1
ATOM 2570 C CA . ASN C 2 9 ? 25.687 -1.658 14.946 1.00 50.47 211 ASN X CA 1
ATOM 2571 C C . ASN C 2 9 ? 24.867 -1.102 16.108 1.00 47.17 211 ASN X C 1
ATOM 2572 O O . ASN C 2 9 ? 23.644 -1.261 16.143 1.00 47.65 211 ASN X O 1
ATOM 2577 N N . LYS C 2 10 ? 25.557 -0.471 17.050 1.00 44.21 212 LYS X N 1
ATOM 2578 C CA . LYS C 2 10 ? 24.942 0.211 18.180 1.00 41.10 212 LYS X CA 1
ATOM 2579 C C . LYS C 2 10 ? 23.999 1.329 17.729 1.00 39.01 212 LYS X C 1
ATOM 2580 O O . LYS C 2 10 ? 24.197 1.941 16.695 1.00 39.28 212 LYS X O 1
ATOM 2586 N N . ILE C 2 11 ? 22.976 1.587 18.524 1.00 36.71 213 ILE X N 1
ATOM 2587 C CA . ILE C 2 11 ? 22.057 2.694 18.269 1.00 34.85 213 ILE X CA 1
ATOM 2588 C C . ILE C 2 11 ? 22.691 4.042 18.650 1.00 32.93 213 ILE X C 1
ATOM 2589 O O . ILE C 2 11 ? 23.440 4.135 19.628 1.00 32.04 213 ILE X O 1
ATOM 2594 N N . ASP C 2 12 ? 22.407 5.070 17.849 1.00 31.84 214 ASP X N 1
ATOM 2595 C CA . ASP C 2 12 ? 22.742 6.449 18.196 1.00 30.73 214 ASP X CA 1
ATOM 2596 C C . ASP C 2 12 ? 21.539 7.058 18.925 1.00 28.62 214 ASP X C 1
ATOM 2597 O O . ASP C 2 12 ? 20.508 7.362 18.306 1.00 28.78 214 ASP X O 1
ATOM 2602 N N . PHE C 2 13 ? 21.657 7.210 20.244 1.00 26.42 215 PHE X N 1
ATOM 2603 C CA . PHE C 2 13 ? 20.515 7.642 21.042 1.00 24.80 215 PHE X CA 1
ATOM 2604 C C . PHE C 2 13 ? 19.991 9.011 20.641 1.00 24.32 215 PHE X C 1
ATOM 2605 O O . PHE C 2 13 ? 18.774 9.190 20.470 1.00 23.77 215 PHE X O 1
ATOM 2613 N N . ASN C 2 14 ? 20.901 9.976 20.521 1.00 24.05 216 ASN X N 1
ATOM 2614 C CA . ASN C 2 14 ? 20.508 11.334 20.145 1.00 24.42 216 ASN X CA 1
ATOM 2615 C C . ASN C 2 14 ? 19.784 11.365 18.794 1.00 24.14 216 ASN X C 1
ATOM 2616 O O . ASN C 2 14 ? 18.805 12.100 18.626 1.00 23.54 216 ASN X O 1
ATOM 2621 N N . ASP C 2 15 ? 20.247 10.528 17.868 1.00 24.32 217 ASP X N 1
ATOM 2622 C CA . ASP C 2 15 ? 19.629 10.392 16.543 1.00 26.34 217 ASP X CA 1
ATOM 2623 C C . ASP C 2 15 ? 18.222 9.796 16.625 1.00 25.04 217 ASP X C 1
ATOM 2624 O O . ASP C 2 15 ? 17.305 10.239 15.921 1.00 26.17 217 ASP X O 1
ATOM 2629 N N . PHE C 2 16 ? 18.070 8.793 17.490 1.00 23.29 218 PHE X N 1
ATOM 2630 C CA . PHE C 2 16 ? 16.783 8.186 17.767 1.00 22.59 218 PHE X CA 1
ATOM 2631 C C . PHE C 2 16 ? 15.779 9.224 18.256 1.00 22.28 218 PHE X C 1
ATOM 2632 O O . PHE C 2 16 ? 14.662 9.309 17.729 1.00 22.56 218 PHE X O 1
ATOM 2640 N N . ILE C 2 17 ? 16.185 10.005 19.256 1.00 21.95 219 ILE X N 1
ATOM 2641 C CA . ILE C 2 17 ? 15.329 11.042 19.856 1.00 22.89 219 ILE X CA 1
ATOM 2642 C C . ILE C 2 17 ? 14.950 12.107 18.822 1.00 24.60 219 ILE X C 1
ATOM 2643 O O . ILE C 2 17 ? 13.795 12.549 18.759 1.00 25.04 219 ILE X O 1
ATOM 2648 N N . LYS C 2 18 ? 15.915 12.478 17.991 1.00 26.13 220 LYS X N 1
ATOM 2649 C CA . LYS C 2 18 ? 15.654 13.367 16.877 1.00 29.43 220 LYS X CA 1
ATOM 2650 C C . LYS C 2 18 ? 14.587 12.767 15.949 1.00 31.38 220 LYS X C 1
ATOM 2651 O O . LYS C 2 18 ? 13.626 13.438 15.592 1.00 32.29 220 LYS X O 1
ATOM 2657 N N . ARG C 2 19 ? 14.756 11.491 15.607 1.00 32.50 221 ARG X N 1
ATOM 2658 C CA . ARG C 2 19 ? 13.842 10.771 14.732 1.00 35.45 221 ARG X CA 1
ATOM 2659 C C . ARG C 2 19 ? 12.416 10.739 15.276 1.00 35.76 221 ARG X C 1
ATOM 2660 O O . ARG C 2 19 ? 11.467 10.974 14.530 1.00 38.06 221 ARG X O 1
ATOM 2668 N N . LEU C 2 20 ? 12.265 10.458 16.566 1.00 34.99 222 LEU X N 1
ATOM 2669 C CA . LEU C 2 20 ? 10.955 10.522 17.215 1.00 36.60 222 LEU X CA 1
ATOM 2670 C C . LEU C 2 20 ? 10.261 11.887 17.029 1.00 38.55 222 LEU X C 1
ATOM 2671 O O . LEU C 2 20 ? 9.062 11.950 16.733 1.00 40.10 222 LEU X O 1
ATOM 2676 N N . LYS C 2 21 ? 11.020 12.969 17.187 1.00 39.08 223 LYS X N 1
ATOM 2677 C CA . LYS C 2 21 ? 10.465 14.325 17.057 1.00 41.56 223 LYS X CA 1
ATOM 2678 C C . LYS C 2 21 ? 10.029 14.638 15.618 1.00 45.37 223 LYS X C 1
ATOM 2679 O O . LYS C 2 21 ? 9.048 15.344 15.396 1.00 47.01 223 LYS X O 1
ATOM 2685 N N . THR C 2 22 ? 10.753 14.082 14.651 1.00 47.76 224 THR X N 1
ATOM 2686 C CA . THR C 2 22 ? 10.489 14.296 13.227 1.00 52.61 224 THR X CA 1
ATOM 2687 C C . THR C 2 22 ? 9.078 13.833 12.789 1.00 55.26 224 THR X C 1
ATOM 2688 O O . THR C 2 22 ? 8.525 14.342 11.811 1.00 59.00 224 THR X O 1
ATOM 2692 N N . GLY C 2 23 ? 8.491 12.894 13.529 1.00 54.23 225 GLY X N 1
ATOM 2693 C CA . GLY C 2 23 ? 7.137 12.423 13.244 1.00 57.16 225 GLY X CA 1
ATOM 2694 C C . GLY C 2 23 ? 7.125 11.054 12.591 1.00 59.80 225 GLY X C 1
ATOM 2695 O O . GLY C 2 23 ? 7.972 10.205 12.898 1.00 58.45 225 GLY X O 1
ATOM 2696 N N . LYS D 2 10 ? 33.069 17.324 10.468 1.00 74.47 212 LYS Y N 1
ATOM 2697 C CA . LYS D 2 10 ? 31.773 16.595 10.370 1.00 74.73 212 LYS Y CA 1
ATOM 2698 C C . LYS D 2 10 ? 31.939 15.126 9.949 1.00 69.16 212 LYS Y C 1
ATOM 2699 O O . LYS D 2 10 ? 30.951 14.424 9.744 1.00 70.14 212 LYS Y O 1
ATOM 2701 N N . ILE D 2 11 ? 33.184 14.659 9.848 1.00 64.89 213 ILE Y N 1
ATOM 2702 C CA . ILE D 2 11 ? 33.493 13.336 9.276 1.00 60.52 213 ILE Y CA 1
ATOM 2703 C C . ILE D 2 11 ? 32.901 12.169 10.068 1.00 58.93 213 ILE Y C 1
ATOM 2704 O O . ILE D 2 11 ? 33.059 12.077 11.289 1.00 59.51 213 ILE Y O 1
ATOM 2709 N N . ASP D 2 12 ? 32.204 11.296 9.346 1.00 58.58 214 ASP Y N 1
ATOM 2710 C CA . ASP D 2 12 ? 31.717 10.023 9.864 1.00 58.15 214 ASP Y CA 1
ATOM 2711 C C . ASP D 2 12 ? 32.765 8.980 9.463 1.00 54.32 214 ASP Y C 1
ATOM 2712 O O . ASP D 2 12 ? 32.928 8.679 8.277 1.00 53.30 214 ASP Y O 1
ATOM 2717 N N . PHE D 2 13 ? 33.493 8.451 10.445 1.00 53.71 215 PHE Y N 1
ATOM 2718 C CA . PHE D 2 13 ? 34.642 7.581 10.167 1.00 50.96 215 PHE Y CA 1
ATOM 2719 C C . PHE D 2 13 ? 34.227 6.227 9.596 1.00 51.54 215 PHE Y C 1
ATOM 2720 O O . PHE D 2 13 ? 34.847 5.749 8.647 1.00 49.87 215 PHE Y O 1
ATOM 2728 N N . ASN D 2 14 ? 33.203 5.608 10.188 1.00 55.09 216 ASN Y N 1
ATOM 2729 C CA . ASN D 2 14 ? 32.709 4.313 9.722 1.00 57.26 216 ASN Y CA 1
ATOM 2730 C C . ASN D 2 14 ? 32.362 4.360 8.233 1.00 55.57 216 ASN Y C 1
ATOM 2731 O O . ASN D 2 14 ? 32.843 3.538 7.451 1.00 54.66 216 ASN Y O 1
ATOM 2736 N N . ASP D 2 15 ? 31.559 5.355 7.851 1.00 56.80 217 ASP Y N 1
ATOM 2737 C CA . ASP D 2 15 ? 31.172 5.584 6.457 1.00 57.94 217 ASP Y CA 1
ATOM 2738 C C . ASP D 2 15 ? 32.382 5.805 5.541 1.00 55.07 217 ASP Y C 1
ATOM 2739 O O . ASP D 2 15 ? 32.374 5.377 4.382 1.00 56.35 217 ASP Y O 1
ATOM 2744 N N . PHE D 2 16 ? 33.413 6.468 6.065 1.00 52.44 218 PHE Y N 1
ATOM 2745 C CA . PHE D 2 16 ? 34.633 6.755 5.293 1.00 51.44 218 PHE Y CA 1
ATOM 2746 C C . PHE D 2 16 ? 35.394 5.477 4.925 1.00 50.45 218 PHE Y C 1
ATOM 2747 O O . PHE D 2 16 ? 35.729 5.268 3.753 1.00 51.85 218 PHE Y O 1
ATOM 2755 N N . ILE D 2 17 ? 35.642 4.626 5.919 1.00 49.60 219 ILE Y N 1
ATOM 2756 C CA . ILE D 2 17 ? 36.276 3.323 5.695 1.00 50.89 219 ILE Y CA 1
ATOM 2757 C C . ILE D 2 17 ? 35.441 2.429 4.771 1.00 53.14 219 ILE Y C 1
ATOM 2758 O O . ILE D 2 17 ? 36.002 1.701 3.948 1.00 54.22 219 ILE Y O 1
ATOM 2763 N N . LYS D 2 18 ? 34.114 2.504 4.911 1.00 5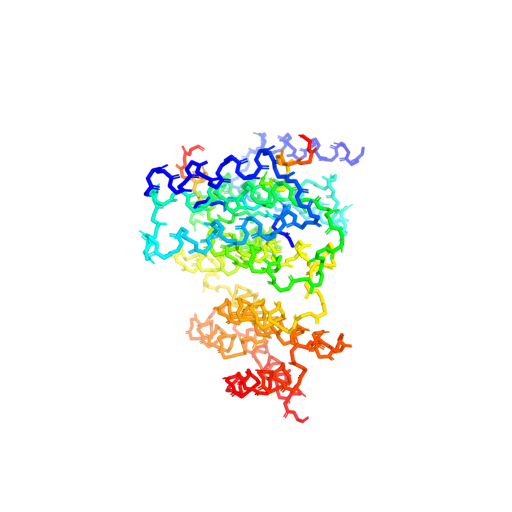5.29 220 LYS Y N 1
ATOM 2764 C CA . LYS D 2 18 ? 33.167 1.833 4.002 1.00 59.12 220 LYS Y CA 1
ATOM 2765 C C . LYS D 2 18 ? 33.317 2.286 2.545 1.00 60.87 220 LYS Y C 1
ATOM 2766 O O . LYS D 2 18 ? 33.477 1.459 1.645 1.00 63.59 220 LYS Y O 1
ATOM 2772 N N . ARG D 2 19 ? 33.265 3.599 2.326 1.00 61.42 221 ARG Y N 1
ATOM 2773 C CA . ARG D 2 19 ? 33.344 4.185 0.985 1.00 65.68 221 ARG Y CA 1
ATOM 2774 C C . ARG D 2 19 ? 34.673 3.875 0.277 1.00 66.23 221 ARG Y C 1
ATOM 2775 O O . ARG D 2 19 ? 34.736 3.865 -0.954 1.00 71.47 221 ARG Y O 1
ATOM 2777 N N . LEU D 2 20 ? 35.720 3.619 1.059 1.00 62.45 222 LEU Y N 1
ATOM 2778 C CA . LEU D 2 20 ? 37.035 3.277 0.523 1.00 64.03 222 LEU Y CA 1
ATOM 2779 C C . LEU D 2 20 ? 37.141 1.834 0.027 1.00 66.07 222 LEU Y C 1
ATOM 2780 O O . LEU D 2 20 ? 37.857 1.560 -0.938 1.00 70.01 222 LEU Y O 1
ATOM 2785 N N . LYS D 2 21 ? 36.429 0.922 0.687 1.00 65.05 223 LYS Y N 1
ATOM 2786 C CA . LYS D 2 21 ? 36.535 -0.505 0.388 1.00 67.87 223 LYS Y CA 1
ATOM 2787 C C . LYS D 2 21 ? 35.678 -0.920 -0.807 1.00 72.66 223 LYS Y C 1
ATOM 2788 O O . LYS D 2 21 ? 36.215 -1.356 -1.826 1.00 76.76 223 LYS Y O 1
ATOM 2790 N N . THR D 2 22 ? 34.359 -0.773 -0.682 1.00 73.68 224 THR Y N 1
ATOM 2791 C CA . THR D 2 22 ? 33.420 -1.148 -1.743 1.00 79.74 224 THR Y CA 1
ATOM 2792 C C . THR D 2 22 ? 32.916 0.079 -2.497 1.00 83.34 224 THR Y C 1
ATOM 2793 O O . THR D 2 22 ? 33.709 0.910 -2.946 1.00 83.89 224 THR Y O 1
#

Secondary structure (DSSP, 8-state):
-HHHHHHHHHHHHHH--SS-THHHHHHHHHHHHHH-TT--GGG-HHHHHHHHHHHHTT-GGGTT-HHHHHHHHHHHTTBS-HHHHHHHHHHHTSSTTBHHHHHHHHHHHHHTT-HHHHHHHHHHHHHTT-BSHHHHHHHHHHHHHHHHHTT-/-HHHHHHHHHHHHT--SS-HHHHHHHHHHHHHHH-SS-SSSS-HHHHHHHHHHHHTT-GGGTT-HHHHHHHHHHHTTBS-HHHHHHHHHHHTSSTTBHHHHHHHHHHHHHTT-HHHHHHHHHHHHHTT-BSHHHHHHHHHHHHHHGGG-/--TTSB-HHHHHHHHHH-/-B-HHHHHHHHH-

GO terms:
  GO:0000776 kinetochore (C, IDA)
  GO:0004672 protein kinase activity (F, IDA)
  GO:0004674 protein serine/threonine kinase activity (F, IDA)
  GO:0005737 cytoplasm (C, IDA)
  GO:0000940 outer kinetochore (C, IDA)
  GO:0005515 protein binding (F, IPI)
  GO:0004672 protein kinase activity (F, TAS)
  GO:0005680 anaphase-promoting complex (C, TAS)
  GO:0005829 cytosol (C, TAS)
  GO:0048471 perinuclear region of cytoplasm (C, IDA)
  GO:0005829 cytosol (C, IDA)
  GO:0005819 spindle (C, IDA)
  GO:0007094 mitotic spindle assembly checkpoint signaling (P, IDA)
  GO:0007094 mitotic spindle assembly checkpoint signaling (P, IMP)

InterPro domains:
  IPR011009 Protein kinase-like domain superfamily [SSF56112] (791-984)
  IPR013212 Mad3/Bub1 homology region 1 [PF08311] (57-179)
  IPR013212 Mad3/Bub1 homology region 1 [PS51489] (62-226)
  IPR013212 Mad3/Bub1 homology region 1 [SM00777] (55-179)
  IPR015661 Mitotic spindle checkpoint protein Bub1/Mad3 [PTHR14030] (21-1036)

Foldseek 3Di:
DLVVVLVVLVVCLVPPPDDCSLVSLLVLQVVLCVVQVPDDPVSCNLVSLVVSCVVCPPVVVCLQPVSNVVSLLSNLVVDPHSLVSLVVNVVVSRNLLALVSLLSNLVVCVVVVVNVVSLVSLVSSQVSCRPPNVVSVVSSVVSVVVVVVVPD/DVVVLVVLVCCLVVPPDDCSLVSLLVNLVVLCVVCVDDDVNSCNLVSLVVSCVVCPPVVVCQQPPSNVVSLLVNLVVDPHSLVSLVVNVVSSRCLLALVSLLSNLVVCVVVVVNVVSLVSLVSSLVSNRPVNVVSVVSSVVSCVVPVVD/DCVPDDDVVVVVVVVVVD/DDDVVVVVVVVPD

Organism: Homo sapiens (NCBI:txid9606)